Protein 5LHU (pdb70)

Solvent-accessible surface area: 15115 Å² total

GO terms:
  GO:0000287 magnesium ion binding (F, IDA)
  GO:0016208 AMP binding (F, IDA)
  GO:0005524 ATP binding (F, IDA)
  GO:0003879 ATP phosphoribosyltransferase activity (F, IDA)
  GO:0000105 L-histidine biosynthetic process (P, IDA)
  GO:0005886 plasma membrane (C, HDA)
  GO:0005515 protein binding (F, IPI)

Secondary structure (DSSP, 8-state):
-EEEEEE-SSTTHHHHHHHHHHTTPPPPS-SSSSEEEETTTTEEEEEE-GGGHHHHHHHSS-SEEEEEHHHHHHH---EEEEEE-S-S--EEEEEEESSS---GGGGTT-EEEES-HHHHHHHHHHTT---EEEE-SS--GGGTTTTS-SEEEEEESSSHHHHTTTEEEEEEEES---EEEEEE-----THHHHHHHHHHHHHHHHHHHTTEEEEEEEEEGGGHHHHHHH---SS--EEEE-SSTTEEEEEEEEEGGGHHHHHHHHHHTT-EEEEEEE------

Radius of gyration: 24.39 Å; Cα contacts (8 Å, |Δi|>4): 567; chains: 1; bounding box: 55×52×68 Å

B-factor: mean 51.4, std 17.34, range [15.02, 120.34]

Nearest PDB structures (foldseek):
  5lht-assembly1_A  TM=1.003E+00  e=1.824E-63  Mycobacterium tuberculosis H37Rv
  4yb6-assembly1_A  TM=9.019E-01  e=9.497E-31  Campylobacter jejuni RM1221
  4yb6-assembly1_B  TM=8.909E-01  e=1.977E-30  Campylobacter jejuni RM1221
  4yb6-assembly1_E  TM=8.984E-01  e=8.059E-30  Campylobacter jejuni RM1221
  4yb5-assembly1_D  TM=8.794E-01  e=9.282E-29  Campylobacter jejuni RM1221

Structure (mmCIF, N/CA/C/O backbone):
data_5LHU
#
_entry.id   5LHU
#
_cell.length_a   117.012
_cell.length_b   117.012
_cell.length_c   127.332
_cell.angle_alpha   90.00
_cell.angle_beta   90.00
_cell.angle_gamma   120.00
#
_symmetry.space_group_name_H-M   'H 3 2'
#
loop_
_entity.id
_entity.type
_entity.pdbx_description
1 polymer 'ATP phosphoribosyltransferase'
2 non-polymer HISTIDINE
3 non-polymer 'SULFATE ION'
4 non-polymer GLYCEROL
5 water water
#
loop_
_atom_site.group_PDB
_atom_site.id
_atom_site.type_symbol
_atom_site.label_atom_id
_atom_site.label_alt_id
_atom_site.label_comp_id
_atom_site.label_asym_id
_atom_site.label_entity_id
_atom_site.label_seq_id
_atom_site.pdbx_PDB_ins_code
_atom_site.Cartn_x
_atom_site.Cartn_y
_atom_site.Cartn_z
_atom_site.occupancy
_atom_site.B_iso_or_equiv
_atom_site.auth_seq_id
_atom_site.auth_comp_id
_atom_site.auth_asym_id
_atom_site.auth_atom_id
_atom_site.pdbx_PDB_model_num
ATOM 1 N N . MET A 1 11 ? -7.330 29.826 150.882 1.00 59.30 1 MET A N 1
ATOM 2 C CA . MET A 1 11 ? -7.176 28.870 149.792 1.00 61.63 1 MET A CA 1
ATOM 3 C C . MET A 1 11 ? -5.726 28.869 149.280 1.00 66.40 1 MET A C 1
ATOM 4 O O . MET A 1 11 ? -5.221 29.899 148.834 1.00 63.88 1 MET A O 1
ATOM 9 N N . LEU A 1 12 ? -5.060 27.716 149.367 1.00 47.27 2 LEU A N 1
ATOM 10 C CA . LEU A 1 12 ? -3.674 27.559 148.942 1.00 43.02 2 LEU A CA 1
ATOM 11 C C . LEU A 1 12 ? -3.610 26.845 147.598 1.00 47.69 2 LEU A C 1
ATOM 12 O O . LEU A 1 12 ? -4.447 25.992 147.287 1.00 50.70 2 LEU A O 1
ATOM 17 N N . ARG A 1 13 ? -2.589 27.180 146.811 1.00 42.12 3 ARG A N 1
ATOM 18 C CA . ARG A 1 13 ? -2.346 26.537 145.525 1.00 51.67 3 ARG A CA 1
ATOM 19 C C . ARG A 1 13 ? -0.957 25.908 145.536 1.00 39.52 3 ARG A C 1
ATOM 20 O O . ARG A 1 13 ? 0.029 26.577 145.855 1.00 38.16 3 ARG A O 1
ATOM 28 N N . VAL A 1 14 ? -0.884 24.625 145.191 1.00 41.90 4 VAL A N 1
ATOM 29 C CA . VAL A 1 14 ? 0.330 23.834 145.325 1.00 41.85 4 VAL A CA 1
ATOM 30 C C . VAL A 1 14 ? 0.615 23.159 143.992 1.00 45.03 4 VAL A C 1
ATOM 31 O O . VAL A 1 14 ? -0.271 22.511 143.423 1.00 40.47 4 VAL A O 1
ATOM 35 N N . ALA A 1 15 ? 1.856 23.276 143.517 1.00 37.08 5 ALA A N 1
ATOM 36 C CA . ALA A 1 15 ? 2.280 22.703 142.243 1.00 38.65 5 ALA A CA 1
ATOM 37 C C . ALA A 1 15 ? 2.993 21.376 142.465 1.00 46.57 5 ALA A C 1
ATOM 38 O O . ALA A 1 15 ? 3.935 21.300 143.267 1.00 39.74 5 ALA A O 1
ATOM 40 N N . VAL A 1 16 ? 2.569 20.352 141.724 1.00 33.40 6 VAL A N 1
ATOM 41 C CA . VAL A 1 16 ? 3.030 18.969 141.878 1.00 31.23 6 VAL A CA 1
ATOM 42 C C . VAL A 1 16 ? 3.571 18.484 140.539 1.00 34.29 6 VAL A C 1
ATOM 43 O O . VAL A 1 16 ? 2.957 18.758 139.496 1.00 43.89 6 VAL A O 1
ATOM 47 N N . PRO A 1 17 ? 4.684 17.754 140.505 1.00 36.23 7 PRO A N 1
ATOM 48 C CA . PRO A 1 17 ? 5.192 17.250 139.218 1.00 36.15 7 PRO A CA 1
ATOM 49 C C . PRO A 1 17 ? 4.182 16.319 138.557 1.00 52.85 7 PRO A C 1
ATOM 50 O O . PRO A 1 17 ? 3.639 15.413 139.195 1.00 44.78 7 PRO A O 1
ATOM 54 N N . ASN A 1 18 ? 3.933 16.540 137.265 1.00 39.42 8 ASN A N 1
ATOM 55 C CA . ASN A 1 18 ? 2.896 15.758 136.596 1.00 51.28 8 ASN A CA 1
ATOM 56 C C . ASN A 1 18 ? 3.429 14.477 135.958 1.00 48.10 8 ASN A C 1
ATOM 57 O O . ASN A 1 18 ? 2.634 13.598 135.618 1.00 61.64 8 ASN A O 1
ATOM 62 N N . LYS A 1 19 ? 4.745 14.325 135.843 1.00 52.51 9 LYS A N 1
ATOM 63 C CA . LYS A 1 19 ? 5.334 13.108 135.299 1.00 55.94 9 LYS A CA 1
ATOM 64 C C . LYS A 1 19 ? 6.802 13.066 135.711 1.00 55.20 9 LYS A C 1
ATOM 65 O O . LYS A 1 19 ? 7.352 14.048 136.216 1.00 53.40 9 LYS A O 1
ATOM 71 N N . GLY A 1 20 ? 7.428 11.911 135.507 1.00 53.13 10 GLY A N 1
ATOM 72 C CA . GLY A 1 20 ? 8.834 11.721 135.809 1.00 63.91 10 GLY A CA 1
ATOM 73 C C . GLY A 1 20 ? 9.047 11.075 137.167 1.00 49.74 10 GLY A C 1
ATOM 74 O O . GLY A 1 20 ? 8.110 10.768 137.909 1.00 48.31 10 GLY A O 1
ATOM 75 N N . ALA A 1 21 ? 10.329 10.894 137.489 1.00 53.90 11 ALA A N 1
ATOM 76 C CA . ALA A 1 21 ? 10.730 10.155 138.684 1.00 55.74 11 ALA A CA 1
ATOM 77 C C . ALA A 1 21 ? 10.200 10.766 139.977 1.00 49.19 11 ALA A C 1
ATOM 78 O O . ALA A 1 21 ? 10.073 10.047 140.975 1.00 43.17 11 ALA A O 1
ATOM 80 N N . LEU A 1 22 ? 9.870 12.060 139.988 1.00 43.64 12 LEU A N 1
ATOM 81 C CA . LEU A 1 22 ? 9.426 12.722 141.214 1.00 39.39 12 LEU A CA 1
ATOM 82 C C . LEU A 1 22 ? 7.919 12.674 141.425 1.00 44.84 12 LEU A C 1
ATOM 83 O O . LEU A 1 22 ? 7.460 13.038 142.509 1.00 39.99 12 LEU A O 1
ATOM 88 N N . SER A 1 23 ? 7.145 12.219 140.434 1.00 38.01 13 SER A N 1
ATOM 89 C CA . SER A 1 23 ? 5.692 12.397 140.464 1.00 45.51 13 SER A CA 1
ATOM 90 C C . SER A 1 23 ? 5.007 11.490 141.491 1.00 44.98 13 SER A C 1
ATOM 91 O O . SER A 1 23 ? 4.203 11.961 142.303 1.00 42.19 13 SER A O 1
ATOM 94 N N . GLU A 1 24 ? 5.265 10.166 141.439 1.00 47.26 14 GLU A N 1
ATOM 95 C CA . GLU A 1 24 ? 4.602 9.266 142.386 1.00 53.87 14 GLU A CA 1
ATOM 96 C C . GLU A 1 24 ? 5.026 9.526 143.830 1.00 39.72 14 GLU A C 1
ATOM 97 O O . GLU A 1 24 ? 4.142 9.669 144.694 1.00 39.30 14 GLU A O 1
ATOM 103 N N . PRO A 1 25 ? 6.321 9.596 144.167 1.00 32.92 15 PRO A N 1
ATOM 104 C CA . PRO A 1 25 ? 6.673 9.902 145.570 1.00 37.13 15 PRO A CA 1
ATOM 105 C C . PRO A 1 25 ? 6.171 11.263 146.039 1.00 44.22 15 PRO A C 1
ATOM 106 O O . PRO A 1 25 ? 5.873 11.422 147.233 1.00 42.29 15 PRO A O 1
ATOM 110 N N . ALA A 1 26 ? 6.026 12.245 145.137 1.00 43.75 16 ALA A N 1
ATOM 111 C CA . ALA A 1 26 ? 5.419 13.514 145.534 1.00 32.57 16 ALA A CA 1
ATOM 112 C C . ALA A 1 26 ? 3.958 13.323 145.936 1.00 46.66 16 ALA A C 1
ATOM 113 O O . ALA A 1 26 ? 3.521 13.809 146.987 1.00 39.00 16 ALA A O 1
ATOM 115 N N . THR A 1 27 ? 3.174 12.624 145.108 1.00 45.87 17 THR A N 1
ATOM 116 C CA A THR A 1 27 ? 1.793 12.343 145.493 0.39 40.27 17 THR A CA 1
ATOM 117 C CA B THR A 1 27 ? 1.793 12.342 145.496 0.61 40.24 17 THR A CA 1
ATOM 118 C C . THR A 1 27 ? 1.743 11.497 146.763 1.00 34.98 17 THR A C 1
ATOM 119 O O . THR A 1 27 ? 0.867 11.690 147.614 1.00 47.33 17 THR A O 1
ATOM 126 N N . GLU A 1 28 ? 2.671 10.554 146.908 1.00 37.50 18 GLU A N 1
ATOM 127 C CA . GLU A 1 28 ? 2.662 9.712 148.102 1.00 46.00 18 GLU A CA 1
ATOM 128 C C . GLU A 1 28 ? 2.845 10.549 149.365 1.00 57.42 18 GLU A C 1
ATOM 129 O O . GLU A 1 28 ? 2.090 10.403 150.332 1.00 43.66 18 GLU A O 1
ATOM 135 N N . ILE A 1 29 ? 3.838 11.448 149.374 1.00 42.96 19 ILE A N 1
ATOM 136 C CA . ILE A 1 29 ? 4.060 12.233 150.584 1.00 35.94 19 ILE A CA 1
ATOM 137 C C . ILE A 1 29 ? 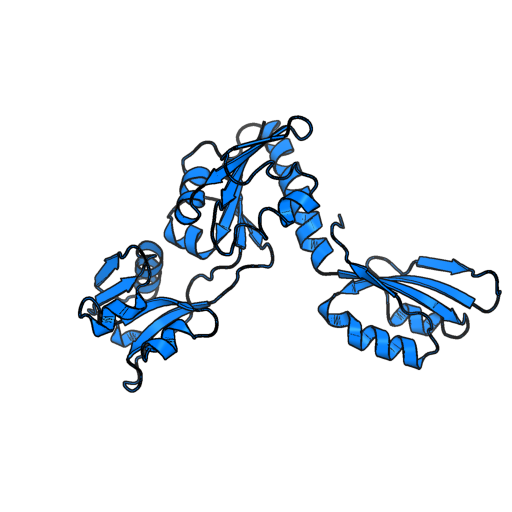2.881 13.153 150.863 1.00 41.92 19 ILE A C 1
ATOM 138 O O . ILE A 1 29 ? 2.522 13.370 152.025 1.00 36.66 19 ILE A O 1
ATOM 143 N N . LEU A 1 30 ? 2.237 13.698 149.823 1.00 35.37 20 LEU A N 1
ATOM 144 C CA . LEU A 1 30 ? 1.094 14.575 150.083 1.00 38.39 20 LEU A CA 1
ATOM 145 C C . LEU A 1 30 ? -0.090 13.788 150.654 1.00 40.67 20 LEU A C 1
ATOM 146 O O . LEU A 1 30 ? -0.802 14.279 151.534 1.00 37.61 20 LEU A O 1
ATOM 151 N N . ALA A 1 31 ? -0.298 12.560 150.179 1.00 41.20 21 ALA A N 1
ATOM 152 C CA . ALA A 1 31 ? -1.345 11.710 150.746 1.00 54.60 21 ALA A CA 1
ATOM 153 C C . ALA A 1 31 ? -1.089 11.401 152.221 1.00 50.30 21 ALA A C 1
ATOM 154 O O . ALA A 1 31 ? -2.012 11.459 153.042 1.00 45.80 21 ALA A O 1
ATOM 156 N N . GLU A 1 32 ? 0.156 11.075 152.586 1.00 49.44 22 GLU A N 1
ATOM 157 C CA . GLU A 1 32 ? 0.428 10.752 153.984 1.00 47.80 22 GLU A CA 1
ATOM 158 C C . GLU A 1 32 ? 0.282 11.960 154.899 1.00 49.53 22 GLU A C 1
ATOM 159 O O . GLU A 1 32 ? 0.046 11.785 156.098 1.00 47.68 22 GLU A O 1
ATOM 165 N N . ALA A 1 33 ? 0.423 13.173 154.374 1.00 35.19 23 ALA A N 1
ATOM 166 C CA . ALA A 1 33 ? 0.094 14.365 155.146 1.00 37.81 23 ALA A CA 1
ATOM 167 C C . ALA A 1 33 ? -1.404 14.634 155.189 1.00 41.21 23 ALA A C 1
ATOM 168 O O . ALA A 1 33 ? -1.821 15.642 155.769 1.00 39.00 23 ALA A O 1
ATOM 170 N N . GLY A 1 34 ? -2.217 13.780 154.568 1.00 49.41 24 GLY A N 1
ATOM 171 C CA . GLY A 1 34 ? -3.658 13.877 154.695 1.00 55.31 24 GLY A CA 1
ATOM 172 C C . GLY A 1 34 ? -4.379 14.683 153.636 1.00 65.04 24 GLY A C 1
ATOM 173 O O . GLY A 1 34 ? -5.517 15.111 153.879 1.00 50.65 24 GLY A O 1
ATOM 174 N N . TYR A 1 35 ? -3.771 14.900 152.469 1.00 52.35 25 TYR A N 1
ATOM 175 C CA . TYR A 1 35 ? -4.412 15.644 151.393 1.00 45.70 25 TYR A CA 1
ATOM 176 C C . TYR A 1 35 ? -5.027 14.699 150.364 1.00 46.39 25 TYR A C 1
ATOM 177 O O . TYR A 1 35 ? -4.534 13.589 150.132 1.00 44.47 25 TYR A O 1
ATOM 186 N N . ARG A 1 36 ? -6.104 15.173 149.730 1.00 51.45 26 ARG A N 1
ATOM 187 C CA . ARG A 1 36 ? -6.830 14.383 148.744 1.00 47.90 26 ARG A CA 1
ATOM 188 C C . ARG A 1 36 ? -5.916 13.968 147.598 1.00 53.58 26 ARG A C 1
ATOM 189 O O . ARG A 1 36 ? -5.206 14.795 147.023 1.00 57.37 26 ARG A O 1
ATOM 197 N N . ARG A 1 37 ? -5.944 12.683 147.266 1.00 57.61 27 ARG A N 1
ATOM 198 C CA . ARG A 1 37 ? -5.095 12.145 146.217 1.00 75.86 27 ARG A CA 1
ATOM 199 C C . ARG A 1 37 ? -5.716 12.407 144.844 1.00 77.64 27 ARG A C 1
ATOM 200 O O . ARG A 1 37 ? -6.926 12.607 144.711 1.00 76.74 27 ARG A O 1
ATOM 208 N N . ARG A 1 38 ? -4.869 12.415 143.814 1.00 83.55 28 ARG A N 1
ATOM 209 C CA . ARG A 1 38 ? -5.351 12.733 142.475 1.00 80.44 28 ARG A CA 1
ATOM 210 C C . ARG A 1 38 ? -6.361 11.691 142.018 1.00 94.32 28 ARG A C 1
ATOM 211 O O . ARG A 1 38 ? -6.038 10.503 141.902 1.00 82.54 28 ARG A O 1
ATOM 219 N N . THR A 1 39 ? -7.587 12.152 141.764 1.00 98.73 29 THR A N 1
ATOM 220 C CA . THR A 1 39 ? -8.684 11.261 141.401 1.00 107.18 29 THR A CA 1
ATOM 221 C C . THR A 1 39 ? -8.317 10.371 140.213 1.00 113.77 29 THR A C 1
ATOM 222 O O . THR A 1 39 ? -8.528 9.152 140.245 1.00 103.74 29 THR A O 1
ATOM 226 N N . ASP A 1 40 ? -7.747 10.963 139.163 1.00 105.99 30 ASP A N 1
ATOM 227 C CA . ASP A 1 40 ? -7.313 10.215 137.991 1.00 100.43 30 ASP A CA 1
ATOM 228 C C . ASP A 1 40 ? -6.181 10.974 137.313 1.00 100.55 30 ASP A C 1
ATOM 229 O O . ASP A 1 40 ? -6.186 12.207 137.271 1.00 86.66 30 ASP A O 1
ATOM 234 N N . SER A 1 41 ? -5.220 10.229 136.768 1.00 99.07 31 SER A N 1
ATOM 235 C CA . SER A 1 41 ? -4.015 10.828 136.205 1.00 83.39 31 SER A CA 1
ATOM 236 C C . SER A 1 41 ? -4.272 11.623 134.932 1.00 94.71 31 SER A C 1
ATOM 237 O O . SER A 1 41 ? -3.321 12.197 134.389 1.00 98.24 31 SER A O 1
ATOM 240 N N . LYS A 1 42 ? -5.511 11.679 134.442 1.00 110.53 32 LYS A N 1
ATOM 241 C CA . LYS A 1 42 ? -5.785 12.403 133.205 1.00 100.85 32 LYS A CA 1
ATOM 242 C C . LYS A 1 42 ? -5.950 13.899 133.453 1.00 87.89 32 LYS A C 1
ATOM 243 O O . LYS A 1 42 ? -5.291 14.713 132.799 1.00 83.75 32 LYS A O 1
ATOM 249 N N . ASP A 1 43 ? -6.818 14.285 134.390 1.00 93.24 33 ASP A N 1
ATOM 250 C CA . ASP A 1 43 ? -7.016 15.704 134.646 1.00 86.20 33 ASP A CA 1
ATOM 251 C C . ASP A 1 43 ? -5.834 16.276 135.428 1.00 85.32 33 ASP A C 1
ATOM 252 O O . ASP A 1 43 ? -5.013 15.554 136.003 1.00 88.17 33 ASP A O 1
ATOM 257 N N . LEU A 1 44 ? -5.753 17.601 135.445 1.00 77.68 34 LEU A N 1
ATOM 258 C CA . LEU A 1 44 ? -4.545 18.273 135.880 1.00 65.36 34 LEU A CA 1
ATOM 259 C C . LEU A 1 44 ? -4.746 19.179 137.084 1.00 73.61 34 LEU A C 1
ATOM 260 O O . LEU A 1 44 ? -3.782 19.819 137.517 1.00 53.39 34 LEU A O 1
ATOM 265 N N . THR A 1 45 ? -5.953 19.253 137.645 1.00 61.79 35 THR A N 1
ATOM 266 C CA . THR A 1 45 ? -6.135 19.862 138.954 1.00 60.44 35 THR A CA 1
ATOM 267 C C . THR A 1 45 ? -6.880 18.893 139.860 1.00 65.18 35 THR A C 1
ATOM 268 O O . THR A 1 45 ? -7.556 17.967 139.401 1.00 61.92 35 THR A O 1
ATOM 272 N N . VAL A 1 46 ? -6.710 19.105 141.163 1.00 70.18 36 VAL A N 1
ATOM 273 C CA . VAL A 1 46 ? -7.438 18.391 142.208 1.00 55.86 36 VAL A CA 1
ATOM 274 C C . VAL A 1 46 ? -7.771 19.408 143.288 1.00 62.02 36 VAL A C 1
ATOM 275 O O . VAL A 1 46 ? -6.868 20.053 143.835 1.00 48.12 36 VAL A O 1
ATOM 279 N N . ILE A 1 47 ? -9.057 19.577 143.580 1.00 52.93 37 ILE A N 1
ATOM 280 C CA . ILE A 1 47 ? -9.503 20.542 144.575 1.00 57.82 37 ILE A CA 1
ATOM 281 C C . ILE A 1 47 ? -9.780 19.799 145.871 1.00 71.63 37 ILE A C 1
ATOM 282 O O . ILE A 1 47 ? -10.477 18.775 145.878 1.00 71.99 37 ILE A O 1
ATOM 287 N N . ASP A 1 48 ? -9.221 20.303 146.969 1.00 57.60 38 ASP A N 1
ATOM 288 C CA . ASP A 1 48 ? -9.395 19.699 148.284 1.00 66.69 38 ASP A CA 1
ATOM 289 C C . ASP A 1 48 ? -10.242 20.647 149.125 1.00 59.45 38 ASP A C 1
ATOM 290 O O . ASP A 1 48 ? -9.708 21.554 149.781 1.00 57.97 38 ASP A O 1
ATOM 295 N N . PRO A 1 49 ? -11.570 20.483 149.140 1.00 76.14 39 PRO A N 1
ATOM 296 C CA . PRO A 1 49 ? -12.417 21.445 149.868 1.00 64.94 39 PRO A CA 1
ATOM 297 C C . PRO A 1 49 ? -12.266 21.389 151.379 1.00 58.52 39 PRO A C 1
ATOM 298 O O . PRO A 1 49 ? -12.414 22.429 152.033 1.00 57.25 39 PRO A O 1
ATOM 302 N N . VAL A 1 50 ? -11.986 20.218 151.959 1.00 64.96 40 VAL A N 1
ATOM 303 C CA . VAL A 1 50 ? -11.906 20.135 153.416 1.00 64.87 40 VAL A CA 1
ATOM 304 C C . VAL A 1 50 ? -10.618 20.776 153.920 1.00 72.00 40 VAL A C 1
ATOM 305 O O . VAL A 1 50 ? -10.609 21.452 154.957 1.00 68.66 40 VAL A O 1
ATOM 309 N N . ASN A 1 51 ? -9.521 20.606 153.185 1.00 69.53 41 ASN A N 1
ATOM 310 C CA . ASN A 1 51 ? -8.244 21.191 153.569 1.00 63.90 41 ASN A CA 1
ATOM 311 C C . ASN A 1 51 ? -8.030 22.588 152.998 1.00 69.72 41 ASN A C 1
ATOM 312 O O . ASN A 1 51 ? -7.106 23.279 153.443 1.00 55.37 41 ASN A O 1
ATOM 317 N N . ASN A 1 52 ? -8.874 23.022 152.052 1.00 54.78 42 ASN A N 1
ATOM 318 C CA . ASN A 1 52 ? -8.806 24.367 151.470 1.00 54.36 42 ASN A CA 1
ATOM 319 C C . ASN A 1 52 ? -7.499 24.557 150.689 1.00 49.65 42 ASN A C 1
ATOM 320 O O . ASN A 1 52 ? -6.780 25.538 150.869 1.00 57.25 42 ASN A O 1
ATOM 325 N N . VAL A 1 53 ? -7.202 23.590 149.820 1.00 49.72 43 VAL A N 1
ATOM 326 C CA . VAL A 1 53 ? -5.996 23.578 148.997 1.00 53.64 43 VAL A CA 1
ATOM 327 C C . VAL A 1 53 ? -6.379 23.067 147.614 1.00 55.53 43 VAL A C 1
ATOM 328 O O . VAL A 1 53 ? -7.241 22.189 147.478 1.00 54.45 43 VAL A O 1
ATOM 332 N N . GLU A 1 54 ? -5.752 23.629 146.584 1.00 51.94 44 GLU A N 1
ATOM 333 C CA . GLU A 1 54 ? -5.902 23.164 145.213 1.00 48.44 44 GLU A CA 1
ATOM 334 C C . GLU A 1 54 ? -4.541 22.753 144.666 1.00 46.78 44 GLU A C 1
ATOM 335 O O . GLU A 1 54 ? -3.580 23.521 144.757 1.00 48.73 44 GLU A O 1
ATOM 341 N N . PHE A 1 55 ? -4.468 21.565 144.073 1.00 43.95 45 PHE A N 1
ATOM 342 C CA . PHE A 1 55 ? -3.225 21.023 143.542 1.00 45.19 45 PHE A CA 1
ATOM 343 C C . PHE A 1 55 ? -3.244 21.081 142.021 1.00 60.55 45 PHE A C 1
ATOM 344 O O . PHE A 1 55 ? -4.227 20.668 141.393 1.00 48.98 45 PHE A O 1
ATOM 352 N N . PHE A 1 56 ? -2.150 21.584 141.440 1.00 44.52 46 PHE A N 1
ATOM 353 C CA . PHE A 1 56 ? -1.956 21.697 139.996 1.00 43.77 46 PHE A CA 1
ATOM 354 C C . PHE A 1 56 ? -0.793 20.815 139.574 1.00 47.27 46 PHE A C 1
ATOM 355 O O . PHE A 1 56 ? 0.304 20.924 140.133 1.00 46.69 46 PHE A O 1
ATOM 363 N N . PHE A 1 57 ? -1.013 19.966 138.578 1.00 37.16 47 PHE A N 1
ATOM 364 C CA . PHE A 1 57 ? 0.009 19.033 138.117 1.00 39.39 47 PHE A CA 1
ATOM 365 C C . PHE A 1 57 ? 0.678 19.617 136.870 1.00 58.61 47 PHE A C 1
ATOM 366 O O . PHE A 1 57 ? 0.042 19.744 135.818 1.00 44.71 47 PHE A O 1
ATOM 374 N N . LEU A 1 58 ? 1.964 19.978 136.992 1.00 40.46 48 LEU A N 1
ATOM 375 C CA . LEU A 1 58 ? 2.663 20.783 135.992 1.00 42.93 48 LEU A CA 1
ATOM 376 C C . LEU A 1 58 ? 3.969 20.114 135.565 1.00 48.00 48 LEU A C 1
ATOM 377 O O . LEU A 1 58 ? 4.429 19.145 136.175 1.00 46.48 48 LEU A O 1
ATOM 382 N N . ARG A 1 59 ? 4.576 20.649 134.503 1.00 47.65 49 ARG A N 1
ATOM 383 C CA . ARG A 1 59 ? 5.880 20.163 134.057 1.00 45.05 49 ARG A CA 1
ATOM 384 C C . ARG A 1 59 ? 6.918 20.391 135.155 1.00 41.43 49 ARG A C 1
ATOM 385 O O . ARG A 1 59 ? 6.997 21.501 135.704 1.00 46.04 49 ARG A O 1
ATOM 393 N N . PRO A 1 60 ? 7.734 19.388 135.496 1.00 46.12 50 PRO A N 1
ATOM 394 C CA . PRO A 1 60 ? 8.701 19.579 136.591 1.00 44.61 50 PRO A CA 1
ATOM 395 C C . PRO A 1 60 ? 9.615 20.774 136.395 1.00 48.91 50 PRO A C 1
ATOM 396 O O . PRO A 1 60 ? 9.845 21.543 137.340 1.00 43.49 50 PRO A O 1
ATOM 400 N N . LYS A 1 61 ? 10.129 20.960 135.177 1.00 46.47 51 LYS A N 1
ATOM 401 C CA . LYS A 1 61 ? 11.091 22.023 134.920 1.00 46.18 51 LYS A CA 1
ATOM 402 C C . LYS A 1 61 ? 10.490 23.406 135.071 1.00 44.63 51 LYS A C 1
ATOM 403 O O . LYS A 1 61 ? 11.243 24.381 135.166 1.00 47.90 51 LYS A O 1
ATOM 409 N N . ASP A 1 62 ? 9.160 23.521 135.082 1.00 39.95 52 ASP A N 1
ATOM 410 C CA . ASP A 1 62 ? 8.502 24.816 135.200 1.00 45.96 52 ASP A CA 1
ATOM 411 C C . ASP A 1 62 ? 8.060 25.150 136.618 1.00 39.01 52 ASP A C 1
ATOM 412 O O . ASP A 1 62 ? 7.684 26.297 136.874 1.00 36.27 52 ASP A O 1
ATOM 417 N N . ILE A 1 63 ? 8.108 24.198 137.553 1.00 40.55 53 ILE A N 1
ATOM 418 C CA . ILE A 1 63 ? 7.427 24.419 138.825 1.00 33.22 53 ILE A CA 1
ATOM 419 C C . ILE A 1 63 ? 8.045 25.590 139.587 1.00 37.76 53 ILE A C 1
ATOM 420 O O . ILE A 1 63 ? 7.326 26.399 140.186 1.00 34.72 53 ILE A O 1
ATOM 425 N N . ALA A 1 64 ? 9.375 25.736 139.538 1.00 34.95 54 ALA A N 1
ATOM 426 C CA . ALA A 1 64 ? 10.011 26.827 140.282 1.00 39.05 54 ALA A CA 1
ATOM 427 C C . ALA A 1 64 ? 9.576 28.201 139.766 1.00 40.57 54 ALA A C 1
ATOM 428 O O . ALA A 1 64 ? 9.424 29.152 140.548 1.00 38.44 54 ALA A O 1
ATOM 430 N N . ILE A 1 65 ? 9.388 28.333 138.453 1.00 41.38 55 ILE A N 1
ATOM 431 C CA . ILE A 1 65 ? 8.922 29.603 137.897 1.00 40.62 55 ILE A CA 1
ATOM 432 C C . ILE A 1 65 ? 7.483 29.890 138.328 1.00 40.89 55 ILE A C 1
ATOM 433 O O . ILE A 1 65 ? 7.130 31.036 138.628 1.00 41.72 55 ILE A O 1
ATOM 438 N N . TYR A 1 66 ? 6.636 28.855 138.392 1.00 43.57 56 TYR A N 1
ATOM 439 C CA . TYR A 1 66 ? 5.251 29.057 138.831 1.00 39.41 56 TYR A CA 1
ATOM 440 C C . TYR A 1 66 ? 5.177 29.539 140.276 1.00 46.62 56 TYR A C 1
ATOM 441 O O . TYR A 1 66 ? 4.332 30.379 140.616 1.00 43.52 56 TYR A O 1
ATOM 450 N N . VAL A 1 67 ? 6.038 29.010 141.149 1.00 41.33 57 VAL A N 1
ATOM 451 C CA . VAL A 1 67 ? 6.047 29.465 142.537 1.00 33.06 57 VAL A CA 1
ATOM 452 C C . VAL A 1 67 ? 6.677 30.850 142.634 1.00 35.51 57 VAL A C 1
ATOM 453 O O . VAL A 1 67 ? 6.183 31.726 143.356 1.00 44.83 57 VAL A O 1
ATOM 457 N N . GLY A 1 68 ? 7.751 31.090 141.879 1.00 38.29 58 GLY A N 1
ATOM 458 C CA . GLY A 1 68 ? 8.520 32.310 142.074 1.00 46.85 58 GLY A CA 1
ATOM 459 C C . GLY A 1 68 ? 7.944 33.542 141.405 1.00 51.90 58 GLY A C 1
ATOM 460 O O . GLY A 1 68 ? 8.130 34.658 141.901 1.00 48.17 58 GLY A O 1
ATOM 461 N N . SER A 1 69 ? 7.246 33.371 140.279 1.00 52.38 59 SER A N 1
ATOM 462 C CA . SER A 1 69 ? 6.653 34.488 139.552 1.00 51.09 59 SER A CA 1
ATOM 463 C C . SER A 1 69 ? 5.136 34.421 139.459 1.00 65.00 59 SER A C 1
ATOM 464 O O . SER A 1 69 ? 4.518 35.404 139.032 1.00 52.49 59 SER A O 1
ATOM 467 N N . GLY A 1 70 ? 4.522 33.302 139.837 1.00 42.17 60 GLY A N 1
ATOM 468 C CA . GLY A 1 70 ? 3.099 33.107 139.709 1.00 43.30 60 GLY A CA 1
ATOM 469 C C . GLY A 1 70 ? 2.376 33.219 141.033 1.00 47.50 60 GLY A C 1
ATOM 470 O O . GLY A 1 70 ? 2.884 33.784 142.007 1.00 51.54 60 GLY A O 1
ATOM 471 N N . GLU A 1 71 ? 1.163 32.666 141.069 1.00 45.63 61 GLU A N 1
ATOM 472 C CA . GLU A 1 71 ? 0.332 32.730 142.263 1.00 60.58 61 GLU A CA 1
ATOM 473 C C . GLU A 1 71 ? 0.449 31.495 143.157 1.00 48.22 61 GLU A C 1
ATOM 474 O O . GLU A 1 71 ? -0.206 31.451 144.205 1.00 52.50 61 GLU A O 1
ATOM 480 N N . LEU A 1 72 ? 1.249 30.496 142.779 1.00 42.52 62 LEU A N 1
ATOM 481 C CA . LEU A 1 72 ? 1.348 29.280 143.587 1.00 37.23 62 LEU A CA 1
ATOM 482 C C . LEU A 1 72 ? 2.030 29.589 144.922 1.00 50.24 62 LEU A C 1
ATOM 483 O O . LEU A 1 72 ? 3.009 30.342 144.977 1.00 47.10 62 LEU A O 1
ATOM 488 N N . ASP A 1 73 ? 1.496 29.016 146.011 1.00 44.49 63 ASP A N 1
ATOM 489 C CA . ASP A 1 73 ? 2.131 29.177 147.319 1.00 40.06 63 ASP A CA 1
ATOM 490 C C . ASP A 1 73 ? 3.293 28.207 147.516 1.00 37.42 63 ASP A C 1
ATOM 491 O O . ASP A 1 73 ? 4.289 28.565 148.145 1.00 39.21 63 ASP A O 1
ATOM 496 N N . PHE A 1 74 ? 3.175 26.979 147.013 1.00 36.75 64 PHE A N 1
ATOM 497 C CA . PHE A 1 74 ? 4.178 25.945 147.217 1.00 38.81 64 PHE A CA 1
ATOM 498 C C . PHE A 1 74 ? 4.381 25.146 145.941 1.00 35.00 64 PHE A C 1
ATOM 499 O O . PHE A 1 74 ? 3.504 25.088 145.075 1.00 36.19 64 PHE A O 1
ATOM 507 N N . GLY A 1 75 ? 5.530 24.468 145.868 1.00 31.55 65 GLY A N 1
ATOM 508 C CA . GLY A 1 75 ? 5.748 23.455 144.853 1.00 36.09 65 GLY A CA 1
ATOM 509 C C . GLY A 1 75 ? 6.672 22.369 145.367 1.00 36.86 65 GLY A C 1
ATOM 510 O O . GLY A 1 75 ? 7.374 22.547 146.363 1.00 31.94 65 GLY A O 1
ATOM 511 N N . ILE A 1 76 ? 6.667 21.234 144.672 1.00 33.41 66 ILE A N 1
ATOM 512 C CA . ILE A 1 76 ? 7.622 20.160 144.918 1.00 34.08 66 ILE A CA 1
ATOM 513 C C . ILE A 1 76 ? 8.434 19.970 143.653 1.00 35.50 66 ILE A C 1
ATOM 514 O O . ILE A 1 76 ? 7.870 19.643 142.600 1.00 36.07 66 ILE A O 1
ATOM 519 N N . THR A 1 77 ? 9.753 20.125 143.750 1.00 31.05 67 THR A N 1
ATOM 520 C CA . THR A 1 77 ? 10.587 19.941 142.565 1.00 34.36 67 THR A CA 1
ATOM 521 C C . THR A 1 77 ? 12.002 19.551 142.996 1.00 36.92 67 THR A C 1
ATOM 522 O O . THR A 1 77 ? 12.300 19.413 144.185 1.00 39.67 67 THR A O 1
ATOM 526 N N . GLY A 1 78 ? 12.868 19.337 142.009 1.00 38.24 68 GLY A N 1
ATOM 527 C CA . GLY A 1 78 ? 14.248 19.001 142.299 1.00 32.75 68 GLY A CA 1
ATOM 528 C C . GLY A 1 78 ? 15.063 20.228 142.671 1.00 49.69 68 GLY A C 1
ATOM 529 O O . GLY A 1 78 ? 14.812 21.342 142.213 1.00 38.70 68 GLY A O 1
ATOM 530 N N . ARG A 1 79 ? 16.058 20.017 143.531 1.00 39.17 69 ARG A N 1
ATOM 531 C CA . ARG A 1 79 ? 16.895 21.138 143.942 1.00 42.06 69 ARG A CA 1
ATOM 532 C C . ARG A 1 79 ? 17.676 21.711 142.764 1.00 36.76 69 ARG A C 1
ATOM 533 O O . ARG A 1 79 ? 17.901 22.929 142.701 1.00 40.11 69 ARG A O 1
ATOM 541 N N . ASP A 1 80 ? 18.071 20.868 141.804 1.00 33.75 70 ASP A N 1
ATOM 542 C CA . ASP A 1 80 ? 18.781 21.393 140.644 1.00 39.15 70 ASP A CA 1
ATOM 543 C C . ASP A 1 80 ? 17.874 22.262 139.786 1.00 50.32 70 ASP A C 1
ATOM 544 O O . ASP A 1 80 ? 18.344 23.248 139.194 1.00 40.59 70 ASP A O 1
ATOM 549 N N . LEU A 1 81 ? 16.582 21.920 139.710 1.00 44.02 71 LEU A N 1
ATOM 550 C CA . LEU A 1 81 ? 15.643 22.716 138.919 1.00 50.65 71 LEU A CA 1
ATOM 551 C C . LEU A 1 81 ? 15.390 24.081 139.543 1.00 48.24 71 LEU A C 1
ATOM 552 O O . LEU A 1 81 ? 15.023 25.027 138.835 1.00 49.18 71 LEU A O 1
ATOM 557 N N . VAL A 1 82 ? 15.557 24.201 140.858 1.00 43.99 72 VAL A N 1
ATOM 558 C CA . VAL A 1 82 ? 15.503 25.516 141.483 1.00 42.94 72 VAL A CA 1
ATOM 559 C C . VAL A 1 82 ? 16.781 26.290 141.193 1.00 51.79 72 VAL A C 1
ATOM 560 O O . VAL A 1 82 ? 16.735 27.490 140.895 1.00 54.30 72 VAL A O 1
ATOM 564 N N . CYS A 1 83 ? 17.942 25.621 141.275 1.00 50.28 73 CYS A N 1
ATOM 565 C CA . CYS A 1 83 ? 19.198 26.270 140.894 1.00 52.01 73 CYS A CA 1
ATOM 566 C C . CYS A 1 83 ? 19.159 26.746 139.438 1.00 55.50 73 CYS A C 1
ATOM 567 O O . CYS A 1 83 ? 19.672 27.824 139.114 1.00 52.65 73 CYS A O 1
ATOM 570 N N . ASP A 1 84 ? 18.542 25.973 138.542 1.00 39.44 74 ASP A N 1
ATOM 571 C CA . ASP A 1 84 ? 18.528 26.391 137.143 1.00 40.90 74 ASP A CA 1
ATOM 572 C C . ASP A 1 84 ? 17.511 27.490 136.834 1.00 52.21 74 ASP A C 1
ATOM 573 O O . ASP A 1 84 ? 17.668 28.203 135.832 1.00 48.39 74 ASP A O 1
ATOM 578 N N . SER A 1 85 ? 16.472 27.645 137.653 1.00 55.11 75 SER A N 1
ATOM 579 C CA . SER A 1 85 ? 15.350 28.497 137.268 1.00 57.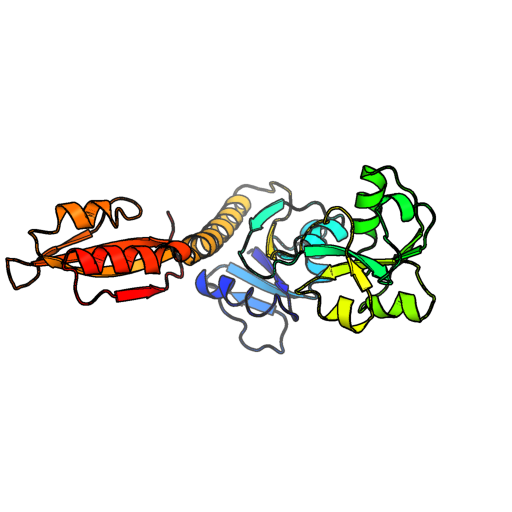98 75 SER A CA 1
ATOM 580 C C . SER A 1 85 ? 15.642 29.981 137.461 1.00 52.81 75 SER A C 1
ATOM 581 O O . SER A 1 85 ? 15.036 30.818 136.782 1.00 55.03 75 SER A O 1
ATOM 584 N N . GLY A 1 86 ? 16.532 30.332 138.385 1.00 48.92 76 GLY A N 1
ATOM 585 C CA . GLY A 1 86 ? 16.723 31.724 138.733 1.00 54.23 76 GLY A CA 1
ATOM 586 C C . GLY A 1 86 ? 15.613 32.326 139.569 1.00 54.53 76 GLY A C 1
ATOM 587 O O . GLY A 1 86 ? 15.666 33.524 139.867 1.00 63.09 76 GLY A O 1
ATOM 588 N N . ALA A 1 87 ? 14.614 31.536 139.956 1.00 55.59 77 ALA A N 1
ATOM 589 C CA . ALA A 1 87 ? 13.511 32.020 140.776 1.00 61.14 77 ALA A CA 1
ATOM 590 C C . ALA A 1 87 ? 13.973 32.345 142.198 1.00 55.50 77 ALA A C 1
ATOM 591 O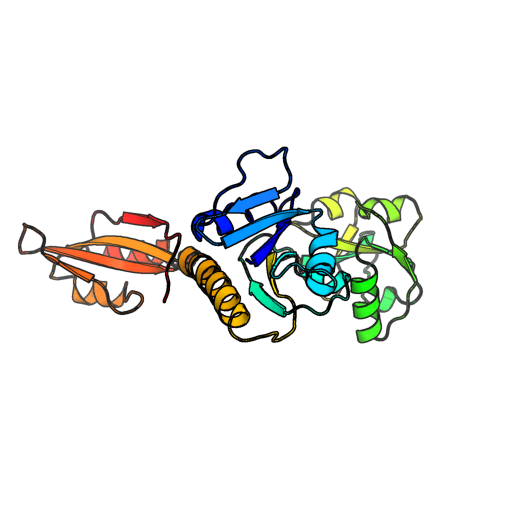 O . ALA A 1 87 ? 14.948 31.782 142.707 1.00 63.69 77 ALA A O 1
ATOM 593 N N . GLN A 1 88 ? 13.254 33.264 142.843 1.00 57.28 78 GLN A N 1
ATOM 594 C CA . GLN A 1 88 ? 13.513 33.643 144.235 1.00 56.82 78 GLN A CA 1
ATOM 595 C C . GLN A 1 88 ? 12.449 32.972 145.111 1.00 59.44 78 GLN A C 1
ATOM 596 O O . GLN A 1 88 ? 11.374 33.518 145.363 1.00 62.39 78 GLN A O 1
ATOM 602 N N . VAL A 1 89 ? 12.760 31.761 145.576 1.00 51.77 79 VAL A N 1
ATOM 603 C CA . VAL A 1 89 ? 11.854 30.952 146.381 1.00 48.11 79 VAL A CA 1
ATOM 604 C C . VAL A 1 89 ? 12.603 30.478 147.622 1.00 47.91 79 VAL A C 1
ATOM 605 O O . VAL A 1 89 ? 13.832 30.497 147.675 1.00 51.06 79 VAL A O 1
ATOM 609 N N . ARG A 1 90 ? 11.841 30.065 148.636 1.00 47.07 80 ARG A N 1
ATOM 610 C CA . ARG A 1 90 ? 12.397 29.519 149.871 1.00 50.17 80 ARG A CA 1
ATOM 611 C C . ARG A 1 90 ? 12.329 27.994 149.835 1.00 47.22 80 ARG A C 1
ATOM 612 O O . ARG A 1 90 ? 11.268 27.425 149.567 1.00 44.34 80 ARG A O 1
ATOM 620 N N . GLU A 1 91 ? 13.448 27.334 150.124 1.00 40.97 81 GLU A N 1
ATOM 621 C CA . GLU A 1 91 ? 13.470 25.883 150.294 1.00 35.21 81 GLU A CA 1
ATOM 622 C C . GLU A 1 91 ? 13.118 25.552 151.741 1.00 40.86 81 GLU A C 1
ATOM 623 O O . GLU A 1 91 ? 13.921 25.793 152.648 1.00 42.47 81 GLU A O 1
ATOM 629 N N . ARG A 1 92 ? 11.931 24.991 151.970 1.00 32.37 82 ARG A N 1
ATOM 630 C CA . ARG A 1 92 ? 11.516 24.752 153.355 1.00 33.17 82 ARG A CA 1
ATOM 631 C C . ARG A 1 92 ? 11.927 23.378 153.884 1.00 40.90 82 ARG A C 1
ATOM 632 O O . ARG A 1 92 ? 12.264 23.257 155.071 1.00 40.54 82 ARG A O 1
ATOM 640 N N . LEU A 1 93 ? 11.902 22.335 153.048 1.00 31.62 83 LEU A N 1
ATOM 641 C CA . LEU A 1 93 ? 12.205 20.983 153.513 1.00 39.31 83 LEU A CA 1
ATOM 642 C C . LEU A 1 93 ? 12.864 20.171 152.408 1.00 37.44 83 LEU A C 1
ATOM 643 O O . LEU A 1 93 ? 12.486 20.284 151.238 1.00 39.46 83 LEU A O 1
ATOM 648 N N . ALA A 1 94 ? 13.835 19.334 152.788 1.00 35.63 84 ALA A N 1
ATOM 649 C CA . ALA A 1 94 ? 14.318 18.275 151.914 1.00 31.40 84 ALA A CA 1
ATOM 650 C C . ALA A 1 94 ? 13.440 17.044 152.142 1.00 44.92 84 ALA A C 1
ATOM 651 O O . ALA A 1 94 ? 13.215 16.640 153.289 1.00 39.76 84 ALA A O 1
ATOM 653 N N . LEU A 1 95 ? 12.925 16.458 151.058 1.00 35.62 85 LEU A N 1
ATOM 654 C CA . LEU A 1 95 ? 11.860 15.466 151.209 1.00 36.58 85 LEU A CA 1
ATOM 655 C C . LEU A 1 95 ? 12.361 14.024 151.308 1.00 41.49 85 LEU A C 1
ATOM 656 O O . LEU A 1 95 ? 11.567 13.129 151.623 1.00 44.47 85 LEU A O 1
ATOM 661 N N . GLY A 1 96 ? 13.631 13.765 151.028 1.00 33.54 86 GLY A N 1
ATOM 662 C CA . GLY A 1 96 ? 14.186 12.441 151.236 1.00 40.25 86 GLY A CA 1
ATOM 663 C C . GLY A 1 96 ? 14.042 11.481 150.079 1.00 58.41 86 GLY A C 1
ATOM 664 O O . GLY A 1 96 ? 14.145 10.264 150.290 1.00 47.80 86 GLY A O 1
ATOM 665 N N . PHE A 1 97 ? 13.805 11.974 148.863 1.00 38.89 87 PHE A N 1
ATOM 666 C CA . PHE A 1 97 ? 13.805 11.108 147.693 1.00 46.49 87 PHE A CA 1
ATOM 667 C C . PHE A 1 97 ? 14.364 11.868 146.498 1.00 48.69 87 PHE A C 1
ATOM 668 O O . PHE A 1 97 ? 14.575 13.083 146.546 1.00 49.10 87 PHE A O 1
ATOM 676 N N . GLY A 1 98 ? 14.638 11.122 145.430 1.00 47.14 88 GLY A N 1
ATOM 677 C CA . GLY A 1 98 ? 14.971 11.701 144.150 1.00 50.64 88 GLY A CA 1
ATOM 678 C C . GLY A 1 98 ? 16.377 12.229 144.036 1.00 61.80 88 GLY A C 1
ATOM 679 O O . GLY A 1 98 ? 16.714 12.839 143.012 1.00 53.29 88 GLY A O 1
ATOM 680 N N . SER A 1 99 ? 17.215 12.002 145.038 1.00 50.98 89 SER A N 1
ATOM 681 C CA . SER A 1 99 ? 18.507 12.659 145.057 1.00 51.69 89 SER A CA 1
ATOM 682 C C . SER A 1 99 ? 19.501 11.911 144.183 1.00 65.79 89 SER A C 1
ATOM 683 O O . SER A 1 99 ? 19.422 10.694 144.000 1.00 65.89 89 SER A O 1
ATOM 686 N N . SER A 1 100 ? 20.439 12.667 143.634 1.00 65.13 90 SER A N 1
ATOM 687 C CA . SER A 1 100 ? 21.374 12.167 142.647 1.00 52.77 90 SER A CA 1
ATOM 688 C C . SER A 1 100 ? 22.386 13.270 142.409 1.00 56.64 90 SER A C 1
ATOM 689 O O . SER A 1 100 ? 22.058 14.448 142.541 1.00 56.04 90 SER A O 1
ATOM 692 N N . SER A 1 101 ? 23.611 12.886 142.064 1.00 50.97 91 SER A N 1
ATOM 693 C CA . SER A 1 101 ? 24.645 13.885 141.861 1.00 47.79 91 SER A CA 1
ATOM 694 C C . SER A 1 101 ? 24.522 14.530 140.478 1.00 41.43 91 SER A C 1
ATOM 695 O O . SER A 1 101 ? 23.921 13.982 139.551 1.00 47.22 91 SER A O 1
ATOM 698 N N . PHE A 1 102 ? 25.114 15.713 140.351 1.00 37.10 92 PHE A N 1
ATOM 699 C CA . PHE A 1 102 ? 25.128 16.479 139.108 1.00 38.19 92 PHE A CA 1
ATOM 700 C C . PHE A 1 102 ? 26.591 16.750 138.772 1.00 37.22 92 PHE A C 1
ATOM 701 O O . PHE A 1 102 ? 27.292 17.384 139.567 1.00 47.78 92 PHE A O 1
ATOM 709 N N . ARG A 1 103 ? 27.066 16.248 137.627 1.00 35.78 93 ARG A N 1
ATOM 710 C CA . ARG A 1 103 ? 28.499 16.244 137.338 1.00 47.30 93 ARG A CA 1
ATOM 711 C C . ARG A 1 103 ? 28.792 16.740 135.925 1.00 40.58 93 ARG A C 1
ATOM 712 O O . ARG A 1 103 ? 27.981 16.560 135.020 1.00 34.72 93 ARG A O 1
ATOM 720 N N . TYR A 1 104 ? 29.972 17.353 135.748 1.00 33.54 94 TYR A N 1
ATOM 721 C CA . TYR A 1 104 ? 30.595 17.463 134.432 1.00 30.89 94 TYR A CA 1
ATOM 722 C C . TYR A 1 104 ? 31.079 16.081 133.990 1.00 39.81 94 TYR A C 1
ATOM 723 O O . TYR A 1 104 ? 31.439 15.237 134.817 1.00 42.02 94 TYR A O 1
ATOM 732 N N . ALA A 1 105 ? 31.096 15.846 132.678 1.00 35.60 95 ALA A N 1
ATOM 733 C CA . ALA A 1 105 ? 31.574 14.568 132.148 1.00 38.05 95 ALA A CA 1
ATOM 734 C C . ALA A 1 105 ? 32.135 14.761 130.748 1.00 40.53 95 ALA A C 1
ATOM 735 O O . ALA A 1 105 ? 31.686 15.638 129.999 1.00 38.51 95 ALA A O 1
ATOM 737 N N . ALA A 1 106 ? 33.106 13.917 130.397 1.00 36.30 96 ALA A N 1
ATOM 738 C CA . ALA A 1 106 ? 33.827 14.051 129.139 1.00 35.95 96 ALA A CA 1
ATOM 739 C C . ALA A 1 106 ? 34.315 12.668 128.707 1.00 41.57 96 ALA A C 1
ATOM 740 O O . ALA A 1 106 ? 34.220 11.700 129.464 1.00 43.55 96 ALA A O 1
ATOM 742 N N . PRO A 1 107 ? 34.790 12.543 127.465 1.00 42.62 97 PRO A N 1
ATOM 743 C CA . PRO A 1 107 ? 35.151 11.207 126.959 1.00 51.67 97 PRO A CA 1
ATOM 744 C C . PRO A 1 107 ? 36.224 10.533 127.800 1.00 50.55 97 PRO A C 1
ATOM 745 O O . PRO A 1 107 ? 37.254 11.129 128.118 1.00 49.77 97 PRO A O 1
ATOM 749 N N . ALA A 1 108 ? 35.973 9.266 128.137 1.00 53.21 98 ALA A N 1
ATOM 750 C CA . ALA A 1 108 ? 36.923 8.446 128.882 1.00 69.42 98 ALA A CA 1
ATOM 751 C C . ALA A 1 108 ? 38.305 8.458 128.237 1.00 59.71 98 ALA A C 1
ATOM 752 O O . ALA A 1 108 ? 38.452 8.642 127.025 1.00 61.43 98 ALA A O 1
ATOM 754 N N . GLY A 1 109 ? 39.328 8.283 129.073 1.00 78.54 99 GLY A N 1
ATOM 755 C CA . GLY A 1 109 ? 40.684 8.114 128.589 1.00 73.21 99 GLY A CA 1
ATOM 756 C C . GLY A 1 109 ? 41.435 9.371 128.206 1.00 83.75 99 GLY A C 1
ATOM 757 O O . GLY A 1 109 ? 42.354 9.300 127.382 1.00 83.70 99 GLY A O 1
ATOM 758 N N . ARG A 1 110 ? 41.083 10.526 128.777 1.00 82.70 100 ARG A N 1
ATOM 759 C CA . ARG A 1 110 ? 41.789 11.768 128.481 1.00 84.77 100 ARG A CA 1
ATOM 760 C C . ARG A 1 110 ? 42.192 12.562 129.717 1.00 80.89 100 ARG A C 1
ATOM 761 O O . ARG A 1 110 ? 42.794 13.632 129.568 1.00 85.16 100 ARG A O 1
ATOM 769 N N . ASN A 1 111 ? 41.883 12.074 130.918 1.00 78.00 101 ASN A N 1
ATOM 770 C CA . ASN A 1 111 ? 42.214 12.744 132.177 1.00 76.14 101 ASN A CA 1
ATOM 771 C C . ASN A 1 111 ? 41.759 14.207 132.154 1.00 72.32 101 ASN A C 1
ATOM 772 O O . ASN A 1 111 ? 42.559 15.142 132.154 1.00 65.27 101 ASN A O 1
ATOM 777 N N . TRP A 1 112 ? 40.438 14.375 132.104 1.00 68.89 102 TRP A N 1
ATOM 778 C CA . TRP A 1 112 ? 39.841 15.706 132.138 1.00 58.56 102 TRP A CA 1
ATOM 779 C C . TRP A 1 112 ? 39.856 16.244 133.559 1.00 37.96 102 TRP A C 1
ATOM 780 O O . TRP A 1 112 ? 39.611 15.506 134.515 1.00 49.35 102 TRP A O 1
ATOM 791 N N . THR A 1 113 ? 40.137 17.538 133.695 1.00 50.21 103 THR A N 1
ATOM 792 C CA . THR A 1 113 ? 40.014 18.232 134.970 1.00 44.52 103 THR A CA 1
ATOM 793 C C . THR A 1 113 ? 39.219 19.511 134.736 1.00 42.41 103 THR A C 1
ATOM 794 O O . THR A 1 113 ? 39.022 19.933 133.594 1.00 36.79 103 THR A O 1
ATOM 798 N N . THR A 1 114 ? 38.767 20.132 135.833 1.00 46.18 104 THR A N 1
ATOM 799 C CA . THR A 1 114 ? 37.848 21.266 135.731 1.00 36.88 104 THR A CA 1
ATOM 800 C C . THR A 1 114 ? 38.438 22.392 134.893 1.00 47.27 104 THR A C 1
ATOM 801 O O . THR A 1 114 ? 37.724 23.037 134.114 1.00 42.30 104 THR A O 1
ATOM 805 N N . ALA A 1 115 ? 39.745 22.632 135.019 1.00 43.60 105 ALA A N 1
ATOM 806 C CA . ALA A 1 115 ? 40.386 23.711 134.271 1.00 40.86 105 ALA A CA 1
ATOM 807 C C . ALA A 1 115 ? 40.391 23.475 132.766 1.00 34.58 105 ALA A C 1
ATOM 808 O O . ALA A 1 115 ? 40.561 24.436 132.004 1.00 42.89 105 ALA A O 1
ATOM 810 N N . ASP A 1 116 ? 40.236 22.228 132.310 1.00 37.74 106 ASP A N 1
ATOM 811 C CA . ASP A 1 116 ? 40.191 21.979 130.870 1.00 36.22 106 ASP A CA 1
ATOM 812 C C . ASP A 1 116 ? 38.936 22.539 130.207 1.00 48.56 106 ASP A C 1
ATOM 813 O O . ASP A 1 116 ? 38.868 22.581 128.974 1.00 38.37 106 ASP A O 1
ATOM 818 N N . LEU A 1 117 ? 37.954 22.967 130.986 1.00 34.58 107 LEU A N 1
ATOM 819 C CA . LEU A 1 117 ? 36.701 23.465 130.423 1.00 38.35 107 LEU A CA 1
ATOM 820 C C . LEU A 1 117 ? 36.823 24.867 129.834 1.00 38.33 107 LEU A C 1
ATOM 821 O O . LEU A 1 117 ? 35.978 25.254 129.020 1.00 36.67 107 LEU A O 1
ATOM 826 N N . ALA A 1 118 ? 37.845 25.638 130.226 1.00 33.32 108 ALA A N 1
ATOM 827 C CA . ALA A 1 118 ? 37.992 27.015 129.765 1.00 28.45 108 ALA A CA 1
ATOM 828 C C . ALA A 1 118 ? 37.937 27.090 128.242 1.00 35.39 108 ALA A C 1
ATOM 829 O O . ALA A 1 118 ? 38.703 26.417 127.552 1.00 40.42 108 ALA A O 1
ATOM 831 N N . GLY A 1 119 ? 37.010 27.892 127.720 1.00 36.15 109 GLY A N 1
ATOM 832 C CA . GLY A 1 119 ? 36.861 28.071 126.285 1.00 35.21 109 GLY A CA 1
ATOM 833 C C . GLY A 1 119 ? 36.251 26.907 125.525 1.00 41.45 109 GLY A C 1
ATOM 834 O O . GLY A 1 119 ? 36.209 26.951 124.289 1.00 44.82 109 GLY A O 1
ATOM 835 N N . MET A 1 120 ? 35.793 25.862 126.211 1.00 33.37 110 MET A N 1
ATOM 836 C CA . MET A 1 120 ? 35.219 24.698 125.554 1.00 36.83 110 MET A CA 1
ATOM 837 C C . MET A 1 120 ? 33.712 24.879 125.384 1.00 37.68 110 MET A C 1
ATOM 838 O O . MET A 1 120 ? 33.120 25.841 125.872 1.00 36.73 110 MET A O 1
ATOM 843 N N . ARG A 1 121 ? 33.083 23.914 124.720 1.00 35.99 111 ARG A N 1
ATOM 844 C CA . ARG A 1 121 ? 31.640 23.887 124.489 1.00 42.89 111 ARG A CA 1
ATOM 845 C C . ARG A 1 121 ? 31.036 22.827 125.400 1.00 34.48 111 ARG A C 1
ATOM 846 O O . ARG A 1 121 ? 31.440 21.662 125.340 1.00 37.23 111 ARG A O 1
ATOM 854 N N . ILE A 1 122 ? 30.092 23.234 126.254 1.00 29.18 112 ILE A N 1
ATOM 855 C CA . ILE A 1 122 ? 29.513 22.370 127.286 1.00 24.72 112 ILE A CA 1
ATOM 856 C C . ILE A 1 122 ? 28.002 22.315 127.064 1.00 38.65 112 ILE A C 1
ATOM 857 O O . ILE A 1 122 ? 27.320 23.348 127.149 1.00 34.60 112 ILE A O 1
ATOM 862 N N . ALA A 1 123 ? 27.475 21.124 126.806 1.00 32.09 113 ALA A N 1
ATOM 863 C CA . ALA A 1 123 ? 26.046 20.956 126.555 1.00 30.56 113 ALA A CA 1
ATOM 864 C C . ALA A 1 123 ? 25.345 20.505 127.824 1.00 29.84 113 ALA A C 1
ATOM 865 O O . ALA A 1 123 ? 25.869 19.671 128.571 1.00 31.92 113 ALA A O 1
ATOM 867 N N . THR A 1 124 ? 24.144 21.038 128.049 1.00 30.18 114 THR A N 1
ATOM 868 C CA . THR A 1 124 ? 23.408 20.740 129.266 1.00 31.61 114 THR A CA 1
ATOM 869 C C . THR A 1 124 ? 21.954 21.157 129.100 1.00 34.13 114 THR A C 1
ATOM 870 O O . THR A 1 124 ? 21.644 22.076 128.337 1.00 34.36 114 THR A O 1
ATOM 874 N N . ALA A 1 125 ? 21.073 20.474 129.830 1.00 30.12 115 ALA A N 1
ATOM 875 C CA . ALA A 1 125 ? 19.687 20.914 129.941 1.00 37.40 115 ALA A CA 1
ATOM 876 C C . ALA A 1 125 ? 19.495 21.961 131.030 1.00 41.58 115 ALA A C 1
ATOM 877 O O . ALA A 1 125 ? 18.372 22.445 131.211 1.00 29.81 115 ALA A O 1
ATOM 879 N N . TYR A 1 126 ? 20.557 22.324 131.754 1.00 33.87 116 TYR A N 1
ATOM 880 C CA . TYR A 1 126 ? 20.464 23.274 132.866 1.00 28.63 116 TYR A CA 1
ATOM 881 C C . TYR A 1 126 ? 21.493 24.389 132.679 1.00 31.52 116 TYR A C 1
ATOM 882 O O . TYR A 1 126 ? 22.412 24.547 133.491 1.00 34.04 116 TYR A O 1
ATOM 891 N N . PRO A 1 127 ? 21.357 25.196 131.619 1.00 32.00 117 PRO A N 1
ATOM 892 C CA . PRO A 1 127 ? 22.434 26.152 131.290 1.00 29.83 117 PRO A CA 1
ATOM 893 C C . PRO A 1 127 ? 22.655 27.236 132.329 1.00 37.45 117 PRO A C 1
ATOM 894 O O . PRO A 1 127 ? 23.802 27.676 132.494 1.00 34.16 117 PRO A O 1
ATOM 898 N N . ASN A 1 128 ? 21.609 27.718 133.008 1.00 33.88 118 ASN A N 1
ATOM 899 C CA . ASN A 1 128 ? 21.818 28.763 134.011 1.00 37.94 118 ASN A CA 1
ATOM 900 C C . ASN A 1 128 ? 22.565 28.216 135.225 1.00 37.57 118 ASN A C 1
ATOM 901 O O . ASN A 1 128 ? 23.423 28.903 135.806 1.00 31.55 118 ASN A O 1
ATOM 906 N N . LEU A 1 129 ? 22.243 26.984 135.631 1.00 32.70 119 LEU A N 1
ATOM 907 C CA . LEU A 1 129 ? 22.972 26.335 136.716 1.00 30.95 119 LEU A CA 1
ATOM 908 C C . LEU A 1 129 ? 24.461 26.257 136.392 1.00 38.13 119 LEU A C 1
ATOM 909 O O . LEU A 1 129 ? 25.319 26.597 137.221 1.00 35.32 119 LEU A O 1
ATOM 914 N N . VAL A 1 130 ? 24.781 25.797 135.183 1.00 33.12 120 VAL A N 1
ATOM 915 C CA . VAL A 1 130 ? 26.171 25.583 134.797 1.00 32.79 120 VAL A CA 1
ATOM 916 C C . VAL A 1 130 ? 26.911 26.907 134.673 1.00 30.24 120 VAL A C 1
ATOM 917 O O . VAL A 1 130 ? 28.026 27.048 135.180 1.00 32.57 120 VAL A O 1
ATOM 921 N N . ARG A 1 131 ? 26.299 27.902 134.014 1.00 30.38 121 ARG A N 1
ATOM 922 C CA . ARG A 1 131 ? 26.956 29.205 133.878 1.00 32.28 121 ARG A CA 1
ATOM 923 C C . ARG A 1 131 ? 27.287 29.831 135.237 1.00 41.34 121 ARG A C 1
ATOM 924 O O . ARG A 1 131 ? 28.362 30.426 135.406 1.00 33.75 121 ARG A O 1
ATOM 932 N N . LYS A 1 132 ? 26.391 29.709 136.226 1.00 33.80 122 LYS A N 1
ATOM 933 C CA . LYS A 1 132 ? 26.712 30.261 137.548 1.00 35.66 122 LYS A CA 1
ATOM 934 C C . LYS A 1 132 ? 27.825 29.459 138.233 1.00 43.25 122 LYS A C 1
ATOM 935 O O . LYS A 1 132 ? 28.672 30.034 138.929 1.00 35.59 122 LYS A O 1
ATOM 941 N N . ASP A 1 133 ? 27.835 28.131 138.061 1.00 33.51 123 ASP A N 1
ATOM 942 C CA . ASP A 1 133 ? 28.889 27.318 138.664 1.00 37.28 123 ASP A CA 1
ATOM 943 C C . ASP A 1 133 ? 30.260 27.690 138.102 1.00 41.47 123 ASP A C 1
ATOM 944 O O . ASP A 1 133 ? 31.232 27.848 138.852 1.00 32.48 123 ASP A O 1
ATOM 949 N N . LEU A 1 134 ? 30.358 27.835 136.776 1.00 30.42 124 LEU A N 1
ATOM 950 C CA . LEU A 1 134 ? 31.640 28.191 136.160 1.00 34.27 124 LEU A CA 1
ATOM 951 C C . LEU A 1 134 ? 32.100 29.584 136.579 1.00 37.72 124 LEU A C 1
ATOM 952 O O . LEU A 1 134 ? 33.293 29.800 136.831 1.00 38.84 124 LEU A O 1
ATOM 957 N N . ALA A 1 135 ? 31.175 30.546 136.624 1.00 34.95 125 ALA A N 1
ATOM 958 C CA . ALA A 1 135 ? 31.516 31.912 137.009 1.00 40.09 125 ALA A CA 1
ATOM 959 C C . ALA A 1 135 ? 32.138 31.956 138.403 1.00 43.11 125 ALA A C 1
ATOM 960 O O . ALA A 1 135 ? 33.159 32.620 138.618 1.00 38.29 125 ALA A O 1
ATOM 962 N N . THR A 1 136 ? 31.531 31.250 139.363 1.00 36.75 126 THR A N 1
ATOM 963 C CA . THR A 1 136 ? 32.063 31.190 140.723 1.00 38.02 126 THR A CA 1
ATOM 964 C C . THR A 1 136 ? 33.490 30.666 140.735 1.00 49.69 126 THR A C 1
ATOM 965 O O . THR A 1 136 ? 34.316 31.103 141.544 1.00 43.69 126 THR A O 1
ATOM 969 N N . LYS A 1 137 ? 33.801 29.727 139.850 1.00 45.81 127 LYS A N 1
ATOM 970 C CA . LYS A 1 137 ? 35.142 29.169 139.774 1.00 44.41 127 LYS A CA 1
ATOM 971 C C . LYS A 1 137 ? 36.071 30.002 138.906 1.00 44.08 127 LYS A C 1
ATOM 972 O O . LYS A 1 137 ? 37.235 29.627 138.742 1.00 47.98 127 LYS A O 1
ATOM 978 N N . GLY A 1 138 ? 35.586 31.116 138.352 1.00 34.66 128 GLY A N 1
ATOM 979 C CA . GLY A 1 138 ? 36.402 31.982 137.524 1.00 36.44 128 GLY A CA 1
ATOM 980 C C . GLY A 1 138 ? 36.670 31.496 136.112 1.00 45.32 128 GLY A C 1
ATOM 981 O O . GLY A 1 138 ? 37.638 31.948 135.496 1.00 47.80 128 GLY A O 1
ATOM 982 N N . ILE A 1 139 ? 35.837 30.608 135.564 1.00 31.79 129 ILE A N 1
ATOM 983 C CA . ILE A 1 139 ? 36.081 29.980 134.266 1.00 36.03 129 ILE A CA 1
ATOM 984 C C . ILE A 1 139 ? 35.029 30.456 133.269 1.00 47.24 129 ILE A C 1
ATOM 985 O O . ILE A 1 139 ? 33.833 30.503 133.588 1.00 37.08 129 ILE A O 1
ATOM 990 N N . GLU A 1 140 ? 35.479 30.798 132.061 1.00 35.05 130 GLU A N 1
ATOM 991 C CA . GLU A 1 140 ? 34.613 31.172 130.946 1.00 40.22 130 GLU A CA 1
ATOM 992 C C . GLU A 1 140 ? 34.567 30.034 129.932 1.00 39.66 130 GLU A C 1
ATOM 993 O O . GLU A 1 140 ? 35.611 29.472 129.581 1.00 39.62 130 GLU A O 1
ATOM 999 N N . ALA A 1 141 ? 33.360 29.698 129.464 1.00 39.14 131 ALA A N 1
ATOM 1000 C CA . ALA A 1 141 ? 33.156 28.676 128.446 1.00 36.14 131 ALA A CA 1
ATOM 1001 C C . ALA A 1 141 ? 31.860 28.988 127.699 1.00 40.16 131 ALA A C 1
ATOM 1002 O O . ALA A 1 141 ? 31.111 29.899 128.066 1.00 38.72 131 ALA A O 1
ATOM 1004 N N . THR A 1 142 ? 31.577 28.197 126.664 1.00 34.42 132 THR A N 1
ATOM 1005 C CA . THR A 1 142 ? 30.371 28.353 125.847 1.00 34.89 132 THR A CA 1
ATOM 1006 C C . THR A 1 142 ? 29.364 27.269 126.242 1.00 33.90 132 THR A C 1
ATOM 1007 O O . THR A 1 142 ? 29.561 26.093 125.933 1.00 41.53 132 THR A O 1
ATOM 1011 N N . VAL A 1 143 ? 28.286 27.659 126.923 1.00 33.20 133 VAL A N 1
ATOM 1012 C CA . VAL A 1 143 ? 27.292 26.711 127.439 1.00 26.73 133 VAL A CA 1
ATOM 1013 C C . VAL A 1 143 ? 26.138 26.642 126.436 1.00 31.53 133 VAL A C 1
ATOM 1014 O O . VAL A 1 143 ? 25.546 27.670 126.084 1.00 36.64 133 VAL A O 1
ATOM 1018 N N . ILE A 1 144 ? 25.821 25.432 125.982 1.00 37.95 134 ILE A N 1
ATOM 1019 C CA . ILE A 1 144 ? 24.849 25.180 124.913 1.00 35.40 134 ILE A CA 1
ATOM 1020 C C . ILE A 1 144 ? 23.614 24.536 125.531 1.00 38.24 134 ILE A C 1
ATOM 1021 O O . ILE A 1 144 ? 23.700 23.421 126.072 1.00 32.73 134 ILE A O 1
ATOM 1026 N N . ARG A 1 145 ? 22.465 25.222 125.445 1.00 30.63 135 ARG A N 1
ATOM 1027 C CA . ARG A 1 145 ? 21.218 24.654 125.952 1.00 30.14 135 ARG A CA 1
ATOM 1028 C C . ARG A 1 145 ? 20.728 23.546 125.032 1.00 38.95 135 ARG A C 1
ATOM 1029 O O . ARG A 1 145 ? 20.643 23.741 123.815 1.00 38.70 135 ARG A O 1
ATOM 1037 N N . LEU A 1 146 ? 20.399 22.383 125.610 1.00 31.78 136 LEU A N 1
ATOM 1038 C CA . LEU A 1 146 ? 19.666 21.337 124.904 1.00 36.61 136 LEU A CA 1
ATOM 1039 C C . LEU A 1 146 ? 18.426 20.941 125.699 1.00 42.72 136 LEU A C 1
ATOM 1040 O O . LEU A 1 146 ? 18.337 21.144 126.914 1.00 39.18 136 LEU A O 1
ATOM 1045 N N . ASP A 1 147 ? 17.474 20.331 125.000 1.00 39.75 137 ASP A N 1
ATOM 1046 C CA . ASP A 1 147 ? 16.193 20.040 125.633 1.00 49.74 137 ASP A CA 1
ATOM 1047 C C . ASP A 1 147 ? 16.230 18.775 126.481 1.00 53.70 137 ASP A C 1
ATOM 1048 O O . ASP A 1 147 ? 15.541 18.702 127.507 1.00 54.66 137 ASP A O 1
ATOM 1053 N N . GLY A 1 148 ? 16.999 17.774 126.080 1.00 53.93 138 GLY A N 1
ATOM 1054 C CA . GLY A 1 148 ? 17.126 16.600 126.916 1.00 60.60 138 GLY A CA 1
ATOM 1055 C C . GLY A 1 148 ? 18.285 15.750 126.455 1.00 54.54 138 GLY A C 1
ATOM 1056 O O . GLY A 1 148 ? 19.053 16.148 125.578 1.00 55.62 138 GLY A O 1
ATOM 1057 N N . ALA A 1 149 ? 18.387 14.563 127.063 1.00 59.28 139 ALA A N 1
ATOM 1058 C CA . ALA A 1 149 ? 19.375 13.537 126.735 1.00 47.12 139 ALA A CA 1
ATOM 1059 C C . ALA A 1 149 ? 20.653 14.104 126.131 1.00 40.18 139 ALA A C 1
ATOM 1060 O O . ALA A 1 149 ? 20.873 14.003 124.921 1.00 44.52 139 ALA A O 1
ATOM 1062 N N . VAL A 1 150 ? 21.504 14.728 126.951 1.00 33.78 140 VAL A N 1
ATOM 1063 C CA . VAL A 1 150 ? 22.619 15.472 126.372 1.00 30.25 140 VAL A CA 1
ATOM 1064 C C . VAL A 1 150 ? 23.832 14.602 126.086 1.00 40.08 140 VAL A C 1
ATOM 1065 O O . VAL A 1 150 ? 24.730 15.040 125.348 1.00 42.77 140 VAL A O 1
ATOM 1069 N N . GLU A 1 151 ? 23.872 13.374 126.605 1.00 36.52 141 GLU A N 1
ATOM 1070 C CA . GLU A 1 151 ? 25.106 12.588 126.562 1.00 41.19 141 GLU A CA 1
ATOM 1071 C C . GLU A 1 151 ? 25.589 12.324 125.143 1.00 43.63 141 GLU A C 1
ATOM 1072 O O . GLU A 1 151 ? 26.803 12.295 124.905 1.00 44.10 141 GLU A O 1
ATOM 1078 N N . ILE A 1 152 ? 24.669 12.146 124.186 1.00 41.88 142 ILE A N 1
ATOM 1079 C CA . ILE A 1 152 ? 25.060 11.853 122.809 1.00 39.63 142 ILE A CA 1
ATOM 1080 C C . ILE A 1 152 ? 25.651 13.057 122.086 1.00 39.52 142 ILE A C 1
ATOM 1081 O O . ILE A 1 152 ? 26.237 12.896 121.007 1.00 45.00 142 ILE A O 1
ATOM 1086 N N . SER A 1 153 ? 25.532 14.265 122.654 1.00 40.86 143 SER A N 1
ATOM 1087 C CA . SER A 1 153 ? 25.978 15.471 121.958 1.00 33.70 143 SER A CA 1
ATOM 1088 C C . SER A 1 153 ? 27.484 15.511 121.748 1.00 33.75 143 SER A C 1
ATOM 1089 O O . SER A 1 153 ? 27.957 16.253 120.882 1.00 36.85 143 SER A O 1
ATOM 1092 N N . VAL A 1 154 ? 28.258 14.752 122.526 1.00 35.63 144 VAL A N 1
ATOM 1093 C CA . VAL A 1 154 ? 29.705 14.736 122.303 1.00 35.86 144 VAL A CA 1
ATOM 1094 C C . VAL A 1 154 ? 30.044 13.915 121.053 1.00 37.30 144 VAL A C 1
ATOM 1095 O O . VAL A 1 154 ? 30.767 14.373 120.161 1.00 39.55 144 VAL A O 1
ATOM 1099 N N . GLN A 1 155 ? 29.541 12.680 120.985 1.00 41.80 145 GLN A N 1
ATOM 1100 C CA . GLN A 1 155 ? 29.733 11.856 119.789 1.00 43.82 145 GLN A CA 1
ATOM 1101 C C . GLN A 1 155 ? 29.294 12.594 118.531 1.00 46.95 145 GLN A C 1
ATOM 1102 O O . GLN A 1 155 ? 29.967 12.535 117.495 1.00 45.40 145 GLN A O 1
ATOM 1108 N N . LEU A 1 156 ? 28.196 13.341 118.615 1.00 50.66 146 LEU A N 1
ATOM 1109 C CA . LEU A 1 156 ? 27.626 13.998 117.447 1.00 41.58 146 LEU A CA 1
ATOM 1110 C C . LEU A 1 156 ? 28.212 15.383 117.181 1.00 48.55 146 LEU A C 1
ATOM 1111 O O . LEU A 1 156 ? 27.730 16.078 116.279 1.00 43.29 146 LEU A O 1
ATOM 1116 N N . GLY A 1 157 ? 29.237 15.801 117.926 1.00 39.06 147 GLY A N 1
ATOM 1117 C CA . GLY A 1 157 ? 30.002 16.981 117.551 1.00 39.12 147 GLY A CA 1
ATOM 1118 C C . GLY A 1 157 ? 29.470 18.322 118.024 1.00 42.39 147 GLY A C 1
ATOM 1119 O O . GLY A 1 157 ? 30.011 19.360 117.619 1.00 41.77 147 GLY A O 1
ATOM 1120 N N . VAL A 1 158 ? 28.434 18.341 118.862 1.00 37.79 148 VAL A N 1
ATOM 1121 C CA . VAL A 1 158 ? 27.862 19.616 119.294 1.00 39.38 148 VAL A CA 1
ATOM 1122 C C . VAL A 1 158 ? 28.643 20.209 120.481 1.00 39.81 148 VAL A C 1
ATOM 1123 O O . VAL A 1 158 ? 28.676 21.434 120.656 1.00 44.07 148 VAL A O 1
ATOM 1127 N N . ALA A 1 159 ? 29.296 19.377 121.293 1.00 37.47 149 ALA A N 1
ATOM 1128 C CA . ALA A 1 159 ? 29.951 19.856 122.510 1.00 33.38 149 ALA A CA 1
ATOM 1129 C C . ALA A 1 159 ? 31.204 19.027 122.789 1.00 48.86 149 ALA A C 1
ATOM 1130 O O . ALA A 1 159 ? 31.369 17.919 122.266 1.00 37.88 149 ALA A O 1
ATOM 1132 N N . ASP A 1 160 ? 32.090 19.580 123.634 1.00 38.24 150 ASP A N 1
ATOM 1133 C CA . ASP A 1 160 ? 33.299 18.877 124.078 1.00 41.87 150 ASP A CA 1
ATOM 1134 C C . ASP A 1 160 ? 33.078 18.108 125.373 1.00 41.01 150 ASP A C 1
ATOM 1135 O O . ASP A 1 160 ? 33.740 17.088 125.619 1.00 40.41 150 ASP A O 1
ATOM 1140 N N . ALA A 1 161 ? 32.168 18.597 126.208 1.00 33.40 151 ALA A N 1
ATOM 1141 C CA . ALA A 1 161 ? 31.862 18.017 127.502 1.00 38.59 151 ALA A CA 1
ATOM 1142 C C . ALA A 1 161 ? 30.381 18.263 127.760 1.00 32.42 151 ALA A C 1
ATOM 1143 O O . ALA A 1 161 ? 29.733 19.045 127.052 1.00 34.18 151 ALA A O 1
ATOM 1145 N N . ILE A 1 162 ? 29.840 17.585 128.773 1.00 31.05 152 ILE A N 1
ATOM 1146 C CA . ILE A 1 162 ? 28.455 17.777 129.195 1.00 33.07 152 ILE A CA 1
ATOM 1147 C C . ILE A 1 162 ? 28.398 18.015 130.700 1.00 35.67 152 ILE A C 1
ATOM 1148 O O . ILE A 1 162 ? 29.381 17.854 131.417 1.00 35.35 152 ILE A O 1
ATOM 1153 N N . ALA A 1 163 ? 27.205 18.388 131.169 1.00 34.87 153 ALA A N 1
ATOM 1154 C CA . ALA A 1 163 ? 26.894 18.509 132.592 1.00 38.76 153 ALA A CA 1
ATOM 1155 C C . ALA A 1 163 ? 25.467 18.014 132.801 1.00 40.31 153 ALA A C 1
ATOM 1156 O O . ALA A 1 163 ? 24.532 18.540 132.191 1.00 35.09 153 ALA A O 1
ATOM 1158 N N . ASP A 1 164 ? 25.283 17.020 133.664 1.00 34.56 154 ASP A N 1
ATOM 1159 C CA . ASP A 1 164 ? 23.965 16.399 133.758 1.00 39.72 154 ASP A CA 1
ATOM 1160 C C . ASP A 1 164 ? 23.825 15.680 135.092 1.00 46.17 154 ASP A C 1
ATOM 1161 O O . ASP A 1 164 ? 24.815 15.355 135.756 1.00 39.62 154 ASP A O 1
ATOM 1166 N N . VAL A 1 165 ? 22.572 15.433 135.475 1.00 40.35 155 VAL A N 1
ATOM 1167 C CA . VAL A 1 165 ? 22.307 14.519 136.576 1.00 41.70 155 VAL A CA 1
ATOM 1168 C C . VAL A 1 165 ? 22.889 13.156 136.239 1.00 53.03 155 VAL 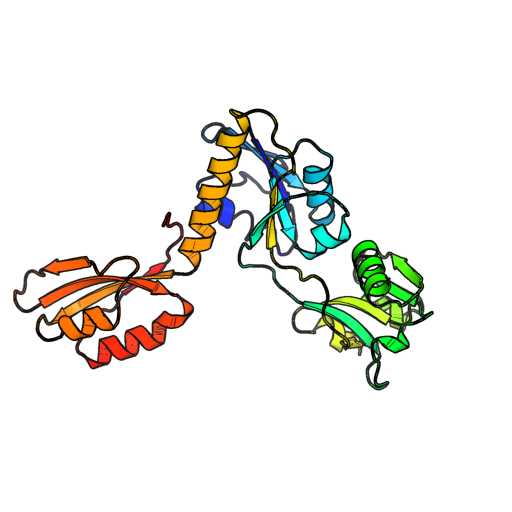A C 1
ATOM 1169 O O . VAL A 1 165 ? 22.759 12.663 135.111 1.00 50.48 155 VAL A O 1
ATOM 1173 N N . VAL A 1 166 ? 23.582 12.561 137.203 1.00 50.04 156 VAL A N 1
ATOM 1174 C CA . VAL A 1 166 ? 24.113 11.210 137.080 1.00 58.02 156 VAL A CA 1
ATOM 1175 C C . VAL A 1 166 ? 23.377 10.350 138.099 1.00 69.81 156 VAL A C 1
ATOM 1176 O O . VAL A 1 166 ? 23.150 10.780 139.236 1.00 66.64 156 VAL A O 1
ATOM 1180 N N . GLY A 1 167 ? 22.979 9.154 137.691 1.00 73.40 157 GLY A N 1
ATOM 1181 C CA . GLY A 1 167 ? 22.338 8.297 138.661 1.00 68.44 157 GLY A CA 1
ATOM 1182 C C . GLY A 1 167 ? 23.364 7.372 139.267 1.00 68.80 157 GLY A C 1
ATOM 1183 O O . GLY A 1 167 ? 24.042 7.702 140.246 1.00 81.79 157 GLY A O 1
ATOM 1184 N N . SER A 1 168 ? 23.489 6.198 138.663 1.00 72.43 158 SER A N 1
ATOM 1185 C CA . SER A 1 168 ? 24.558 5.262 138.962 1.00 72.32 158 SER A CA 1
ATOM 1186 C C . SER A 1 168 ? 25.573 5.204 137.825 1.00 72.84 158 SER A C 1
ATOM 1187 O O . SER A 1 168 ? 26.360 4.258 137.748 1.00 85.72 158 SER A O 1
ATOM 1190 N N . GLY A 1 169 ? 25.561 6.195 136.933 1.00 58.21 159 GLY A N 1
ATOM 1191 C CA . GLY A 1 169 ? 26.507 6.251 135.839 1.00 57.11 159 GLY A CA 1
ATOM 1192 C C . GLY A 1 169 ? 26.178 5.379 134.650 1.00 55.26 159 GLY A C 1
ATOM 1193 O O . GLY A 1 169 ? 27.044 5.191 133.786 1.00 61.24 159 GLY A O 1
ATOM 1194 N N . ARG A 1 170 ? 24.967 4.821 134.584 1.00 56.74 160 ARG A N 1
ATOM 1195 C CA . ARG A 1 170 ? 24.602 3.980 133.448 1.00 69.02 160 ARG A CA 1
ATOM 1196 C C . ARG A 1 170 ? 24.677 4.769 132.151 1.00 57.30 160 ARG A C 1
ATOM 1197 O O . ARG A 1 170 ? 25.285 4.323 131.171 1.00 67.08 160 ARG A O 1
ATOM 1205 N N . THR A 1 171 ? 24.081 5.962 132.136 1.00 71.64 161 THR A N 1
ATOM 1206 C CA . THR A 1 171 ? 24.066 6.773 130.923 1.00 56.64 161 THR A CA 1
ATOM 1207 C C . THR A 1 171 ? 25.476 7.193 130.515 1.00 50.35 161 THR A C 1
ATOM 1208 O O . THR A 1 171 ? 25.790 7.244 129.321 1.00 62.47 161 THR A O 1
ATOM 1212 N N . LEU A 1 172 ? 26.347 7.473 131.489 1.00 57.85 162 LEU A N 1
ATOM 1213 C CA . LEU A 1 172 ? 27.714 7.877 131.158 1.00 55.68 162 LEU A CA 1
ATOM 1214 C C . LEU A 1 172 ? 28.484 6.734 130.510 1.00 58.58 162 LEU A C 1
ATOM 1215 O O . LEU A 1 172 ? 29.082 6.900 129.442 1.00 43.03 162 LEU A O 1
ATOM 1220 N N . SER A 1 173 ? 28.494 5.562 131.149 1.00 60.67 163 SER A N 1
ATOM 1221 C CA . SER A 1 173 ? 29.251 4.442 130.595 1.00 55.98 163 SER A CA 1
ATOM 1222 C C . SER A 1 173 ? 28.695 3.990 129.249 1.00 46.48 163 SER A C 1
ATOM 1223 O O . SER A 1 173 ? 29.462 3.556 128.384 1.00 62.43 163 SER A O 1
ATOM 1226 N N . GLN A 1 174 ? 27.380 4.104 129.044 1.00 61.62 164 GLN A N 1
ATOM 1227 C CA . GLN A 1 174 ? 26.776 3.736 127.765 1.00 60.40 164 GLN A CA 1
ATOM 1228 C C . GLN A 1 174 ? 27.187 4.658 126.626 1.00 61.54 164 GLN A C 1
ATOM 1229 O O . GLN A 1 174 ? 26.866 4.359 125.471 1.00 64.35 164 GLN A O 1
ATOM 1235 N N . HIS A 1 175 ? 27.856 5.778 126.921 1.00 56.20 165 HIS A N 1
ATOM 1236 C CA . HIS A 1 175 ? 28.391 6.673 125.902 1.00 43.34 165 HIS A CA 1
ATOM 1237 C C . HIS A 1 175 ? 29.881 6.934 126.095 1.00 48.40 165 HIS A C 1
ATOM 1238 O O . HIS A 1 175 ? 30.418 7.878 125.506 1.00 54.35 165 HIS A O 1
ATOM 1245 N N . ASP A 1 176 ? 30.552 6.124 126.919 1.00 56.84 166 ASP A N 1
ATOM 1246 C CA . ASP A 1 176 ? 32.003 6.213 127.112 1.00 54.31 166 ASP A CA 1
ATOM 1247 C C . ASP A 1 176 ? 32.417 7.552 127.721 1.00 48.88 166 ASP A C 1
ATOM 1248 O O . ASP A 1 176 ? 33.430 8.140 127.334 1.00 47.68 166 ASP A O 1
ATOM 1253 N N . LEU A 1 177 ? 31.640 8.030 128.687 1.00 51.54 167 LEU A N 1
ATOM 1254 C CA . LEU A 1 177 ? 31.914 9.290 129.362 1.00 51.78 167 LEU A CA 1
ATOM 1255 C C . LEU A 1 177 ? 32.316 9.028 130.804 1.00 53.22 167 LEU A C 1
ATOM 1256 O O . LEU A 1 177 ? 31.827 8.092 131.439 1.00 49.66 167 LEU A O 1
ATOM 1261 N N . VAL A 1 178 ? 33.202 9.876 131.323 1.00 46.94 168 VAL A N 1
ATOM 1262 C CA . VAL A 1 178 ? 33.644 9.788 132.709 1.00 48.91 168 VAL A CA 1
ATOM 1263 C C . VAL A 1 178 ? 33.398 11.132 133.385 1.00 43.01 168 VAL A C 1
ATOM 1264 O O . VAL A 1 178 ? 33.757 12.182 132.838 1.00 37.91 168 VAL A O 1
ATOM 1268 N N . ALA A 1 179 ? 32.803 11.094 134.575 1.00 37.63 169 ALA A N 1
ATOM 1269 C CA . ALA A 1 179 ? 32.550 12.311 135.335 1.00 44.54 169 ALA A CA 1
ATOM 1270 C C . ALA A 1 179 ? 33.834 12.820 135.987 1.00 58.58 169 ALA A C 1
ATOM 1271 O O . ALA A 1 179 ? 34.756 12.048 136.277 1.00 45.47 169 ALA A O 1
ATOM 1273 N N . PHE A 1 180 ? 33.898 14.138 136.206 1.00 46.07 170 PHE A N 1
ATOM 1274 C CA . PHE A 1 180 ? 35.084 14.748 136.806 1.00 46.38 170 PHE A CA 1
ATOM 1275 C C . PHE A 1 180 ? 34.686 16.055 137.485 1.00 53.00 170 PHE A C 1
ATOM 1276 O O . PHE A 1 180 ? 33.584 16.574 137.286 1.00 36.37 170 PHE A O 1
ATOM 1284 N N . GLY A 1 181 ? 35.589 16.571 138.315 1.00 43.10 171 GLY A N 1
ATOM 1285 C CA . GLY A 1 181 ? 35.360 17.826 139.001 1.00 47.07 171 GLY A CA 1
ATOM 1286 C C . GLY A 1 181 ? 34.440 17.738 140.212 1.00 41.30 171 GLY A C 1
ATOM 1287 O O . GLY A 1 181 ? 33.803 16.723 140.497 1.00 41.19 171 GLY A O 1
ATOM 1288 N N . GLU A 1 182 ? 34.370 18.861 140.930 1.00 37.26 172 GLU A N 1
ATOM 1289 C CA . GLU A 1 182 ? 33.486 18.992 142.084 1.00 41.08 172 GLU A CA 1
ATOM 1290 C C . GLU A 1 182 ? 32.018 18.911 141.653 1.00 47.07 172 GLU A C 1
ATOM 1291 O O . GLU A 1 182 ? 31.644 19.478 140.623 1.00 45.52 172 GLU A O 1
ATOM 1297 N N . PRO A 1 183 ? 31.165 18.230 142.417 1.00 43.07 173 PRO A N 1
ATOM 1298 C CA . PRO A 1 183 ? 29.761 18.093 142.014 1.00 44.47 173 PRO A CA 1
ATOM 1299 C C . PRO A 1 183 ? 29.009 19.406 142.137 1.00 45.32 173 PRO A C 1
ATOM 1300 O O . PRO A 1 183 ? 29.374 20.302 142.904 1.00 41.97 173 PRO A O 1
ATOM 1304 N N . LEU A 1 184 ? 27.935 19.507 141.358 1.00 41.42 174 LEU A N 1
ATOM 1305 C CA . LEU A 1 184 ? 27.070 20.677 141.364 1.00 47.99 174 LEU A CA 1
ATOM 1306 C C . LEU A 1 184 ? 25.792 20.409 142.179 1.00 52.93 174 LEU A C 1
ATOM 1307 O O . LEU A 1 184 ? 25.591 19.330 142.749 1.00 52.74 174 LEU A O 1
ATOM 1312 N N . CYS A 1 185 ? 24.918 21.420 142.217 1.00 44.63 175 CYS A N 1
ATOM 1313 C CA . CYS A 1 185 ? 23.594 21.376 142.848 1.00 50.75 175 CYS A CA 1
ATOM 1314 C C . CYS A 1 185 ? 22.827 20.094 142.498 1.00 52.79 175 CYS A C 1
ATOM 1315 O O . CYS A 1 185 ? 22.579 19.817 141.323 1.00 51.26 175 CYS A O 1
ATOM 1318 N N . ASP A 1 186 ? 22.435 19.315 143.513 1.00 41.28 176 ASP A N 1
ATOM 1319 C CA . ASP A 1 186 ? 21.951 17.956 143.284 1.00 52.74 176 ASP A CA 1
ATOM 1320 C C . ASP A 1 186 ? 20.443 17.940 143.019 1.00 42.32 176 ASP A C 1
ATOM 1321 O O . ASP A 1 186 ? 19.772 18.975 143.018 1.00 47.10 176 ASP A O 1
ATOM 1326 N N . SER A 1 187 ? 19.889 16.744 142.820 1.00 45.69 177 SER A N 1
ATOM 1327 C CA . SER A 1 187 ? 18.514 16.631 142.346 1.00 57.04 177 SER A CA 1
ATOM 1328 C C . SER A 1 187 ? 17.519 16.274 143.441 1.00 49.32 177 SER A C 1
ATOM 1329 O O . SER A 1 187 ? 16.388 15.892 143.117 1.00 40.34 177 SER A O 1
ATOM 1332 N N . GLU A 1 188 ? 17.892 16.395 144.720 1.00 44.44 178 GLU A N 1
ATOM 1333 C CA . GLU A 1 188 ? 16.999 15.938 145.782 1.00 40.19 178 GLU A CA 1
ATOM 1334 C C . GLU A 1 188 ? 15.692 16.703 145.746 1.00 42.21 178 GLU A C 1
ATOM 1335 O O . GLU A 1 188 ? 15.673 17.903 145.484 1.00 36.41 178 GLU A O 1
ATOM 1341 N N . ALA A 1 189 ? 14.598 16.009 146.035 1.00 40.22 179 ALA A N 1
ATOM 1342 C CA . ALA A 1 189 ? 13.298 16.661 146.016 1.00 39.47 179 ALA A CA 1
ATOM 1343 C C . ALA A 1 189 ? 13.158 17.578 147.221 1.00 35.23 179 ALA A C 1
ATOM 1344 O O . ALA A 1 189 ? 13.518 17.207 148.342 1.00 38.21 179 ALA A O 1
ATOM 1346 N N . VAL A 1 190 ? 12.627 18.777 146.986 1.00 30.72 180 VAL A N 1
ATOM 1347 C CA . VAL A 1 190 ? 12.419 19.776 148.029 1.00 29.69 180 VAL A CA 1
ATOM 1348 C C . VAL A 1 190 ? 11.026 20.360 147.922 1.00 36.91 180 VAL A C 1
ATOM 1349 O O . VAL A 1 190 ? 10.429 20.410 146.837 1.00 34.28 180 VAL A O 1
ATOM 1353 N N . LEU A 1 191 ? 10.519 20.825 149.068 1.00 31.15 181 LEU A N 1
ATOM 1354 C CA . LEU A 1 191 ? 9.325 21.660 149.141 1.00 32.57 181 LEU A CA 1
ATOM 1355 C C . LEU A 1 191 ? 9.756 23.120 149.111 1.00 43.45 181 LEU A C 1
ATOM 1356 O O . LEU A 1 191 ? 10.426 23.584 150.038 1.00 35.89 181 LEU A O 1
ATOM 1361 N N . ILE A 1 192 ? 9.349 23.855 148.078 1.00 37.68 182 ILE A N 1
ATOM 1362 C CA . ILE A 1 192 ? 9.702 25.265 147.964 1.00 35.97 182 ILE A CA 1
ATOM 1363 C C . ILE A 1 192 ? 8.463 26.105 148.226 1.00 40.89 182 ILE A C 1
ATOM 1364 O O . ILE A 1 192 ? 7.331 25.669 147.979 1.00 34.53 182 ILE A O 1
ATOM 1369 N N . GLU A 1 193 ? 8.692 27.343 148.686 1.00 29.23 183 GLU A N 1
ATOM 1370 C CA . GLU A 1 193 ? 7.637 28.277 149.064 1.00 36.98 183 GLU A CA 1
ATOM 1371 C C . GLU A 1 193 ? 7.911 29.643 148.438 1.00 45.39 183 GLU A C 1
ATOM 1372 O O . GLU A 1 193 ? 9.064 30.058 148.300 1.00 44.49 183 GLU A O 1
ATOM 1378 N N . ARG A 1 194 ? 6.849 30.344 148.047 1.00 49.07 184 ARG A N 1
ATOM 1379 C CA . ARG A 1 194 ? 7.030 31.682 147.497 1.00 53.34 184 ARG A CA 1
ATOM 1380 C C . ARG A 1 194 ? 7.543 32.621 148.583 1.00 56.02 184 ARG A C 1
ATOM 1381 O O . ARG A 1 194 ? 7.063 32.589 149.721 1.00 56.74 184 ARG A O 1
ATOM 1389 N N . ALA A 1 195 ? 8.540 33.435 148.241 1.00 57.71 185 ALA A N 1
ATOM 1390 C CA . ALA A 1 195 ? 9.055 34.419 149.184 1.00 59.97 185 ALA A CA 1
ATOM 1391 C C . ALA A 1 195 ? 8.060 35.560 149.346 1.00 71.05 185 ALA A C 1
ATOM 1392 O O . ALA A 1 195 ? 7.390 35.960 148.391 1.00 85.85 185 ALA A O 1
ATOM 1394 N N . GLY A 1 196 ? 7.959 36.083 150.561 1.00 70.48 186 GLY A N 1
ATOM 1395 C CA . GLY A 1 196 ? 7.056 37.192 150.822 1.00 81.26 186 GLY A CA 1
ATOM 1396 C C . GLY A 1 196 ? 6.112 36.922 151.972 1.00 82.97 186 GLY A C 1
ATOM 1397 O O . GLY A 1 196 ? 5.677 35.790 152.200 1.00 97.43 186 GLY A O 1
ATOM 1398 N N . THR A 1 197 ? 5.767 37.986 152.696 1.00 96.71 187 THR A N 1
ATOM 1399 C CA . THR A 1 197 ? 5.063 37.860 153.967 1.00 105.76 187 THR A CA 1
ATOM 1400 C C . THR A 1 197 ? 3.550 37.991 153.838 1.00 103.21 187 THR A C 1
ATOM 1401 O O . THR A 1 197 ? 2.817 37.408 154.648 1.00 99.20 187 THR A O 1
ATOM 1405 N N . ASP A 1 198 ? 3.072 38.737 152.840 1.00 106.96 188 ASP A N 1
ATOM 1406 C CA . ASP A 1 198 ? 1.646 38.958 152.607 1.00 105.66 188 ASP A CA 1
ATOM 1407 C C . ASP A 1 198 ? 0.942 39.466 153.861 1.00 110.65 188 ASP A C 1
ATOM 1408 O O . ASP A 1 198 ? 1.303 40.525 154.386 1.00 118.72 188 ASP A O 1
ATOM 1413 N N . GLY A 1 199 ? -0.053 38.733 154.360 1.00 101.37 189 GLY A N 1
ATOM 1414 C CA . GLY A 1 199 ? -0.849 39.268 155.448 1.00 100.08 189 GLY A CA 1
ATOM 1415 C C . GLY A 1 199 ? -1.380 38.294 156.479 1.00 97.79 189 GLY A C 1
ATOM 1416 O O . GLY A 1 199 ? -2.567 37.952 156.456 1.00 100.52 189 GLY A O 1
ATOM 1417 N N . GLN A 1 200 ? -0.509 37.849 157.389 1.00 103.07 190 GLN A N 1
ATOM 1418 C CA . GLN A 1 200 ? -0.893 37.170 158.628 1.00 103.25 190 GLN A CA 1
ATOM 1419 C C . GLN A 1 200 ? -1.857 36.003 158.436 1.00 100.67 190 GLN A C 1
ATOM 1420 O O . GLN A 1 200 ? -1.502 34.851 158.707 1.00 104.06 190 GLN A O 1
ATOM 1426 N N . ASP A 1 201 ? -3.086 36.291 158.000 1.00 98.68 191 ASP A N 1
ATOM 1427 C CA . ASP A 1 201 ? -4.075 35.237 157.805 1.00 93.10 191 ASP A CA 1
ATOM 1428 C C . ASP A 1 201 ? -3.624 34.205 156.777 1.00 107.35 191 ASP A C 1
ATOM 1429 O O . ASP A 1 201 ? -4.092 33.059 156.813 1.00 92.65 191 ASP A O 1
ATOM 1434 N N . GLN A 1 202 ? -2.723 34.580 155.868 1.00 102.96 192 GLN A N 1
ATOM 1435 C CA . GLN A 1 202 ? -2.174 33.634 154.905 1.00 91.38 192 GLN A CA 1
ATOM 1436 C C . GLN A 1 202 ? -0.866 33.019 155.377 1.00 78.99 192 GLN A C 1
ATOM 1437 O O . GLN A 1 202 ? -0.517 31.914 154.943 1.00 77.59 192 GLN A O 1
ATOM 1443 N N . THR A 1 203 ? -0.133 33.716 156.249 1.00 68.61 193 THR A N 1
ATOM 1444 C CA . THR A 1 203 ? 1.013 33.108 156.918 1.00 80.94 193 THR A CA 1
ATOM 1445 C C . THR A 1 203 ? 0.596 31.865 157.697 1.00 85.07 193 THR A C 1
ATOM 1446 O O . THR A 1 203 ? 1.310 30.854 157.705 1.00 71.96 193 THR A O 1
ATOM 1450 N N . GLU A 1 204 ? -0.575 31.916 158.339 1.00 87.09 194 GLU A N 1
ATOM 1451 C CA . GLU A 1 204 ? -1.026 30.807 159.172 1.00 67.46 194 GLU A CA 1
ATOM 1452 C C . GLU A 1 204 ? -1.351 29.579 158.333 1.00 65.87 194 GLU A C 1
ATOM 1453 O O . GLU A 1 204 ? -0.944 28.462 158.672 1.00 72.48 194 GLU A O 1
ATOM 1459 N N . ALA A 1 205 ? -2.093 29.763 157.239 1.00 53.24 195 ALA A N 1
ATOM 1460 C CA . ALA A 1 205 ? -2.436 28.628 156.387 1.00 59.40 195 ALA A CA 1
ATOM 1461 C C . ALA A 1 205 ? -1.186 27.995 155.785 1.00 61.01 195 ALA A C 1
ATOM 1462 O O . ALA A 1 205 ? -1.112 26.768 155.628 1.00 56.30 195 ALA A O 1
ATOM 1464 N N . ARG A 1 206 ? -0.192 28.820 155.452 1.00 47.18 196 ARG A N 1
ATOM 1465 C CA . ARG A 1 206 ? 1.064 28.315 154.905 1.00 50.67 196 ARG A CA 1
ATOM 1466 C C . ARG A 1 206 ? 1.836 27.503 155.943 1.00 49.43 196 ARG A C 1
A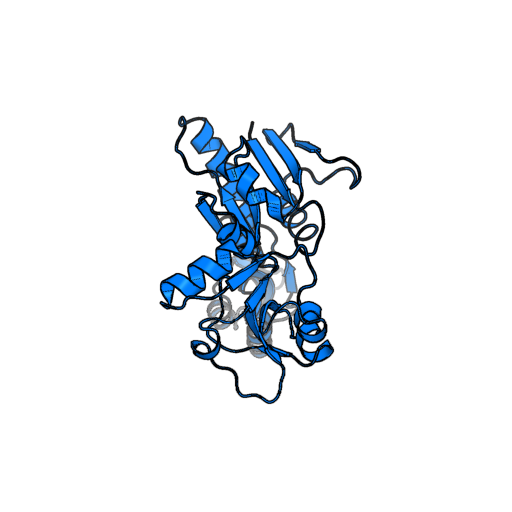TOM 1467 O O . ARG A 1 206 ? 2.312 26.398 155.649 1.00 44.29 196 ARG A O 1
ATOM 1475 N N . ASP A 1 207 ? 1.952 28.032 157.169 1.00 53.74 197 ASP A N 1
ATOM 1476 C CA . ASP A 1 207 ? 2.604 27.311 158.263 1.00 55.53 197 ASP A CA 1
ATOM 1477 C C . ASP A 1 207 ? 1.994 25.928 158.482 1.00 56.39 197 ASP A C 1
ATOM 1478 O O . ASP A 1 207 ? 2.707 24.964 158.792 1.00 45.04 197 ASP A O 1
ATOM 1483 N N . GLN A 1 208 ? 0.670 25.818 158.334 1.00 52.79 198 GLN A N 1
ATOM 1484 C CA . GLN A 1 208 ? -0.015 24.548 158.564 1.00 46.61 198 GLN A CA 1
ATOM 1485 C C . GLN A 1 208 ? 0.423 23.485 157.564 1.00 53.58 198 GLN A C 1
ATOM 1486 O O . GLN A 1 208 ? 0.662 22.327 157.935 1.00 40.84 198 GLN A O 1
ATOM 1492 N N . LEU A 1 209 ? 0.501 23.847 156.277 1.00 40.75 199 LEU A N 1
ATOM 1493 C CA . LEU A 1 209 ? 0.927 22.869 155.280 1.00 42.57 199 LEU A CA 1
ATOM 1494 C C . LEU A 1 209 ? 2.353 22.400 155.557 1.00 38.32 199 LEU A C 1
ATOM 1495 O O . LEU A 1 209 ? 2.632 21.196 155.523 1.00 40.29 199 LEU A O 1
ATOM 1500 N N . VAL A 1 210 ? 3.255 23.331 155.883 1.00 39.60 200 VAL A N 1
ATOM 1501 C CA . VAL A 1 210 ? 4.650 22.970 156.126 1.00 37.49 200 VAL A CA 1
ATOM 1502 C C . VAL A 1 210 ? 4.757 22.021 157.317 1.00 36.43 200 VAL A C 1
ATOM 1503 O O . VAL A 1 210 ? 5.495 21.033 157.270 1.00 40.82 200 VAL A O 1
ATOM 1507 N N . ALA A 1 211 ? 4.028 22.310 158.401 1.00 40.34 201 ALA A N 1
ATOM 1508 C CA . ALA A 1 211 ? 4.054 21.429 159.567 1.00 40.83 201 ALA A CA 1
ATOM 1509 C C . ALA A 1 211 ? 3.549 20.035 159.212 1.00 37.86 201 ALA A C 1
ATOM 1510 O O . ALA A 1 211 ? 4.086 19.029 159.686 1.00 37.88 201 ALA A O 1
ATOM 1512 N N . ARG A 1 212 ? 2.534 19.952 158.349 1.00 41.82 202 ARG A N 1
ATOM 1513 C CA . ARG A 1 212 ? 1.979 18.652 157.991 1.00 38.78 202 ARG A CA 1
ATOM 1514 C C . ARG A 1 212 ? 2.933 17.849 157.122 1.00 43.00 202 ARG A C 1
ATOM 1515 O O . ARG A 1 212 ? 3.103 16.646 157.339 1.00 39.04 202 ARG A O 1
ATOM 1523 N N . VAL A 1 213 ? 3.543 18.480 156.112 1.00 35.37 203 VAL A N 1
ATOM 1524 C CA . VAL A 1 213 ? 4.555 17.774 155.329 1.00 33.13 203 VAL A CA 1
ATOM 1525 C C . VAL A 1 213 ? 5.755 17.436 156.211 1.00 38.90 203 VAL A C 1
ATOM 1526 O O . VAL A 1 213 ? 6.349 16.363 156.092 1.00 31.36 203 VAL A O 1
ATOM 1530 N N . GLN A 1 214 ? 6.138 18.347 157.108 1.00 33.82 204 GLN A N 1
ATOM 1531 C CA . GLN A 1 214 ? 7.255 18.035 157.996 1.00 32.43 204 GLN A CA 1
ATOM 1532 C C . GLN A 1 214 ? 6.967 16.804 158.857 1.00 38.67 204 GLN A C 1
ATOM 1533 O O . GLN A 1 214 ? 7.877 16.014 159.130 1.00 36.75 204 GLN A O 1
ATOM 1539 N N . GLY A 1 215 ? 5.710 16.607 159.270 1.00 37.38 205 GLY A N 1
ATOM 1540 C CA . GLY A 1 215 ? 5.377 15.409 160.034 1.00 35.73 205 GLY A CA 1
ATOM 1541 C C . GLY A 1 215 ? 5.658 14.123 159.273 1.00 34.37 205 GLY A C 1
ATOM 1542 O O . GLY A 1 215 ? 6.062 13.115 159.862 1.00 39.87 205 G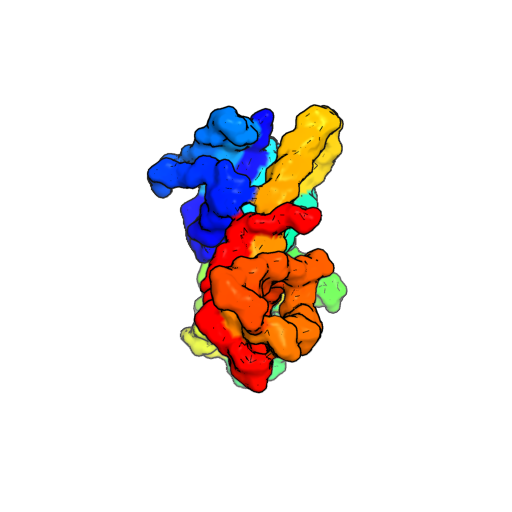LY A O 1
ATOM 1543 N N . VAL A 1 216 ? 5.450 14.137 157.953 1.00 32.65 206 VAL A N 1
ATOM 1544 C CA . VAL A 1 216 ? 5.754 12.962 157.138 1.00 33.94 206 VAL A CA 1
ATOM 1545 C C . VAL A 1 216 ? 7.262 12.816 156.965 1.00 45.34 206 VAL A C 1
ATOM 1546 O O . VAL A 1 216 ? 7.822 11.722 157.121 1.00 40.23 206 VAL A O 1
ATOM 1550 N N . VAL A 1 217 ? 7.940 13.918 156.615 1.00 34.87 207 VAL A N 1
ATOM 1551 C CA . VAL A 1 217 ? 9.397 13.910 156.445 1.00 43.98 207 VAL A CA 1
ATOM 1552 C C . VAL A 1 217 ? 10.093 13.365 157.689 1.00 34.36 207 VAL A C 1
ATOM 1553 O O . VAL A 1 217 ? 11.039 12.572 157.598 1.00 38.92 207 VAL A O 1
ATOM 1557 N N . PHE A 1 218 ? 9.668 13.820 158.863 1.00 32.43 208 PHE A N 1
ATOM 1558 C CA . PHE A 1 218 ? 10.275 13.343 160.104 1.00 32.75 208 PHE A CA 1
ATOM 1559 C C . PHE A 1 218 ? 9.861 11.896 160.388 1.00 37.91 208 PHE A C 1
ATOM 1560 O O . PHE A 1 218 ? 10.714 11.014 160.546 1.00 33.40 208 PHE A O 1
ATOM 1568 N N . GLY A 1 219 ? 8.548 11.628 160.409 1.00 34.98 209 GLY A N 1
ATOM 1569 C CA . GLY A 1 219 ? 8.073 10.284 160.733 1.00 36.30 209 GLY A CA 1
ATOM 1570 C C . GLY A 1 219 ? 8.685 9.195 159.870 1.00 40.20 209 GLY A C 1
ATOM 1571 O O . GLY A 1 219 ? 9.004 8.108 160.358 1.00 38.11 209 GLY A O 1
ATOM 1572 N N . GLN A 1 220 ? 8.874 9.470 158.577 1.00 37.44 210 GLN A N 1
ATOM 1573 C CA . GLN A 1 220 ? 9.343 8.419 157.678 1.00 32.31 210 GLN A CA 1
ATOM 1574 C C . GLN A 1 220 ? 10.772 7.974 157.971 1.00 41.44 210 GLN A C 1
ATOM 1575 O O . GLN A 1 220 ? 11.217 6.971 157.392 1.00 34.10 210 GLN A O 1
ATOM 1581 N N . GLN A 1 221 ? 11.485 8.648 158.885 1.00 30.00 211 GLN A N 1
ATOM 1582 C CA . GLN A 1 221 ? 12.830 8.237 159.274 1.00 35.79 211 GLN A CA 1
ATOM 1583 C C . GLN A 1 221 ? 12.846 7.204 160.402 1.00 40.17 211 GLN A C 1
ATOM 1584 O O . GLN A 1 221 ? 13.929 6.714 160.740 1.00 43.49 211 GLN A O 1
ATOM 1590 N N . TYR A 1 222 ? 11.687 6.840 160.974 1.00 39.34 212 TYR A N 1
ATOM 1591 C CA . TYR A 1 222 ? 11.623 5.926 162.112 1.00 32.65 212 TYR A CA 1
ATOM 1592 C C . TYR A 1 222 ? 10.715 4.729 161.835 1.00 39.52 212 TYR A C 1
ATOM 1593 O O . TYR A 1 222 ? 9.903 4.732 160.908 1.00 33.88 212 TYR A O 1
ATOM 1602 N N . LEU A 1 223 ? 10.874 3.703 162.683 1.00 36.19 213 LEU A N 1
ATOM 1603 C CA . LEU A 1 223 ? 9.947 2.591 162.843 1.00 34.86 213 LEU A CA 1
ATOM 1604 C C . LEU A 1 223 ? 9.493 2.505 164.299 1.00 32.32 213 LEU A C 1
ATOM 1605 O O . LEU A 1 223 ? 10.239 2.866 165.215 1.00 30.89 213 LEU A O 1
ATOM 1610 N N . MET A 1 224 ? 8.281 2.007 164.518 1.00 28.90 214 MET A N 1
ATOM 1611 C CA . MET A 1 224 ? 7.834 1.658 165.865 1.00 36.35 214 MET A CA 1
ATOM 1612 C C . MET A 1 224 ? 8.231 0.216 166.152 1.00 48.02 214 MET A C 1
ATOM 1613 O O . MET A 1 224 ? 7.843 -0.695 165.408 1.00 42.41 214 MET A O 1
ATOM 1618 N N . LEU A 1 225 ? 9.027 0.015 167.209 1.00 28.92 215 LEU A N 1
ATOM 1619 C CA . LEU A 1 225 ? 9.297 -1.318 167.741 1.00 38.33 215 LEU A CA 1
ATOM 1620 C C . LEU A 1 225 ? 8.326 -1.640 168.874 1.00 48.38 215 LEU A C 1
ATOM 1621 O O . LEU A 1 225 ? 8.133 -0.821 169.778 1.00 35.18 215 LEU A O 1
ATOM 1626 N N . ASP A 1 226 ? 7.712 -2.826 168.802 1.00 38.39 216 ASP A N 1
ATOM 1627 C CA . ASP A 1 226 ? 6.913 -3.435 169.865 1.00 35.38 216 ASP A CA 1
ATOM 1628 C C . ASP A 1 226 ? 7.550 -4.772 170.212 1.00 33.94 216 ASP A C 1
ATOM 1629 O O . ASP A 1 226 ? 7.820 -5.560 169.301 1.00 39.57 216 ASP A O 1
ATOM 1634 N N . TYR A 1 227 ? 7.727 -5.070 171.504 1.00 31.28 217 TYR A N 1
ATOM 1635 C CA . TYR A 1 227 ? 8.280 -6.387 171.835 1.00 32.45 217 TYR A CA 1
ATOM 1636 C C . TYR A 1 227 ? 7.942 -6.787 173.266 1.00 32.49 217 TYR A C 1
ATOM 1637 O O . TYR A 1 227 ? 7.779 -5.930 174.144 1.00 34.14 217 TY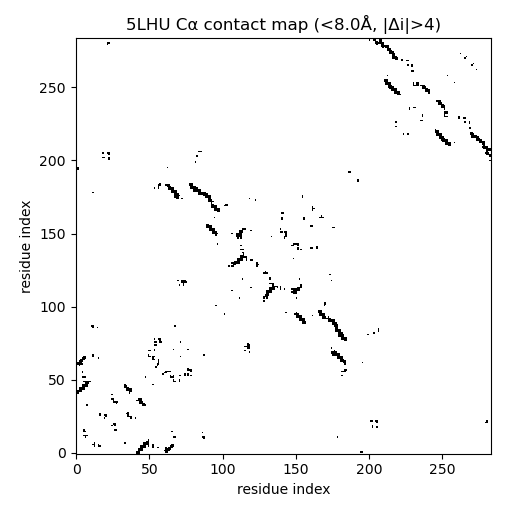R A O 1
ATOM 1646 N N . ASP A 1 228 ? 7.822 -8.105 173.481 1.00 36.28 218 ASP A N 1
ATOM 1647 C CA . ASP A 1 228 ? 7.637 -8.653 174.825 1.00 34.19 218 ASP A CA 1
ATOM 1648 C C . ASP A 1 228 ? 9.000 -8.777 175.501 1.00 36.78 218 ASP A C 1
ATOM 1649 O O . ASP A 1 228 ? 9.982 -9.158 174.859 1.00 38.87 218 ASP A O 1
ATOM 1654 N N . CYS A 1 229 ? 9.064 -8.462 176.799 1.00 33.63 219 CYS A N 1
ATOM 1655 C CA . CYS A 1 229 ? 10.367 -8.419 177.515 1.00 42.90 219 CYS A CA 1
ATOM 1656 C C . CYS A 1 229 ? 10.241 -8.933 178.949 1.00 49.35 219 CYS A C 1
ATOM 1657 O O . CYS A 1 229 ? 9.359 -8.462 179.695 1.00 42.39 219 CYS A O 1
ATOM 1660 N N . PRO A 1 230 ? 11.103 -9.868 179.375 1.00 53.16 220 PRO A N 1
ATOM 1661 C CA . PRO A 1 230 ? 11.154 -10.229 180.803 1.00 49.33 220 PRO A CA 1
ATOM 1662 C C . PRO A 1 230 ? 11.453 -9.007 181.668 1.00 40.89 220 PRO A C 1
ATOM 1663 O O . PRO A 1 230 ? 12.271 -8.157 181.310 1.00 53.60 220 PRO A O 1
ATOM 1667 N N . ARG A 1 231 ? 10.771 -8.909 182.816 1.00 49.55 221 ARG A N 1
ATOM 1668 C CA . ARG A 1 231 ? 11.044 -7.788 183.715 1.00 48.10 221 ARG A CA 1
ATOM 1669 C C . ARG A 1 231 ? 12.501 -7.778 184.160 1.00 63.38 221 ARG A C 1
ATOM 1670 O O . ARG A 1 231 ? 13.073 -6.705 184.397 1.00 54.38 221 ARG A O 1
ATOM 1678 N N . SER A 1 232 ? 13.125 -8.956 184.253 1.00 55.02 222 SER A N 1
ATOM 1679 C CA . SER A 1 232 ? 14.519 -9.018 184.681 1.00 63.69 222 SER A CA 1
ATOM 1680 C C . SER A 1 232 ? 15.447 -8.338 183.680 1.00 71.44 222 SER A C 1
ATOM 1681 O O . SER A 1 232 ? 16.507 -7.832 184.067 1.00 59.87 222 SER A O 1
ATOM 1684 N N . ALA A 1 233 ? 15.061 -8.294 182.402 1.00 57.26 223 ALA A N 1
ATOM 1685 C CA . ALA A 1 233 ? 15.852 -7.645 181.364 1.00 50.56 223 ALA A CA 1
ATOM 1686 C C . ALA A 1 233 ? 15.379 -6.229 181.056 1.00 54.17 223 ALA A C 1
ATOM 1687 O O . ALA A 1 233 ? 15.863 -5.623 180.092 1.00 51.85 223 ALA A O 1
ATOM 1689 N N . LEU A 1 234 ? 14.464 -5.684 181.865 1.00 57.49 224 LEU A N 1
ATOM 1690 C CA . LEU A 1 234 ? 13.818 -4.413 181.543 1.00 52.38 224 LEU A CA 1
ATOM 1691 C C . LEU A 1 234 ? 14.800 -3.249 181.595 1.00 65.36 224 LEU A C 1
ATOM 1692 O O . LEU A 1 234 ? 14.740 -2.341 180.755 1.00 51.39 224 LEU A O 1
ATOM 1697 N N . LYS A 1 235 ? 15.709 -3.249 182.573 1.00 61.12 225 LYS A N 1
ATOM 1698 C CA . LYS A 1 235 ? 16.647 -2.136 182.684 1.00 58.48 225 LYS A CA 1
ATOM 1699 C C . LYS A 1 235 ? 17.561 -2.064 181.469 1.00 61.72 225 LYS A C 1
ATOM 1700 O O . LYS A 1 235 ? 17.833 -0.974 180.950 1.00 55.16 225 LYS A O 1
ATOM 1706 N N . LYS A 1 236 ? 18.043 -3.215 180.998 1.00 51.67 226 LYS A N 1
ATOM 1707 C CA . LYS A 1 236 ? 18.878 -3.226 179.805 1.00 50.37 226 LYS A CA 1
ATOM 1708 C C . LYS A 1 236 ? 18.077 -2.823 178.569 1.00 50.84 226 LYS A C 1
ATOM 1709 O O . LYS A 1 236 ? 18.571 -2.076 177.713 1.00 48.58 226 LYS A O 1
ATOM 1715 N N . ALA A 1 237 ? 16.840 -3.308 178.455 1.00 52.06 227 ALA A N 1
ATOM 1716 C CA . ALA A 1 237 ? 16.038 -2.953 177.289 1.00 59.63 227 ALA A CA 1
ATOM 1717 C C . ALA A 1 237 ? 15.836 -1.446 177.214 1.00 40.45 227 ALA A C 1
ATOM 1718 O O . ALA A 1 237 ? 15.941 -0.850 176.136 1.00 46.74 227 ALA A O 1
ATOM 1720 N N . THR A 1 238 ? 15.580 -0.809 178.359 1.00 40.82 228 THR A N 1
ATOM 1721 C CA . THR A 1 238 ? 15.348 0.631 178.357 1.00 52.84 228 THR A CA 1
ATOM 1722 C C . THR A 1 238 ? 16.540 1.382 177.775 1.00 51.89 228 THR A C 1
ATOM 1723 O O . THR A 1 238 ? 16.368 2.357 177.036 1.00 51.28 228 THR A O 1
ATOM 1727 N N . ALA A 1 239 ? 17.760 0.917 178.060 1.00 54.77 229 ALA A N 1
ATOM 1728 C CA . ALA A 1 239 ? 18.939 1.552 177.475 1.00 44.78 229 ALA A CA 1
ATOM 1729 C C . ALA A 1 239 ? 19.059 1.269 175.986 1.00 47.24 229 ALA A C 1
ATOM 1730 O O . ALA A 1 239 ? 19.597 2.099 175.244 1.00 43.39 229 ALA A O 1
ATOM 1732 N N . ILE A 1 240 ? 18.581 0.107 175.530 1.00 44.03 230 ILE A N 1
ATOM 1733 C CA . ILE A 1 240 ? 18.719 -0.246 174.119 1.00 42.70 230 ILE A CA 1
ATOM 1734 C C . ILE A 1 240 ? 17.716 0.531 173.262 1.00 44.51 230 ILE A C 1
ATOM 1735 O O . ILE A 1 240 ? 18.034 0.947 172.146 1.00 36.51 230 ILE A O 1
ATOM 1740 N N . THR A 1 241 ? 16.491 0.736 173.755 1.00 37.21 231 THR A N 1
ATOM 1741 C CA . THR A 1 241 ? 15.480 1.499 173.009 1.00 40.83 231 THR A CA 1
ATOM 1742 C C . THR A 1 241 ? 14.969 2.640 173.880 1.00 35.70 231 THR A C 1
ATOM 1743 O O . THR A 1 241 ? 13.951 2.499 174.573 1.00 38.05 231 THR A O 1
ATOM 1747 N N . PRO A 1 242 ? 15.657 3.786 173.891 1.00 37.57 232 PRO A N 1
ATOM 1748 C CA . PRO A 1 242 ? 15.185 4.913 174.708 1.00 37.58 232 PRO A CA 1
ATOM 1749 C C . PRO A 1 242 ? 13.986 5.633 174.116 1.00 41.43 232 PRO A C 1
ATOM 1750 O O . PRO A 1 242 ? 13.324 6.392 174.837 1.00 41.40 232 PRO A O 1
ATOM 1754 N N . GLY A 1 243 ? 13.698 5.444 172.830 1.00 37.56 233 GLY A N 1
ATOM 1755 C CA . GLY A 1 243 ? 12.559 6.096 172.212 1.00 33.86 233 GLY A CA 1
ATOM 1756 C C . GLY A 1 243 ? 12.800 7.587 172.037 1.00 46.49 233 GLY A C 1
ATOM 1757 O O . GLY A 1 243 ? 13.879 8.104 172.292 1.00 41.13 233 GLY A O 1
ATOM 1758 N N . LEU A 1 244 ? 11.754 8.281 171.582 1.00 40.31 234 LEU A N 1
ATOM 1759 C CA . LEU A 1 244 ? 11.861 9.726 171.400 1.00 46.16 234 LEU A CA 1
ATOM 1760 C C . LEU A 1 244 ? 11.750 10.477 172.715 1.00 51.28 234 LEU A C 1
ATOM 1761 O O . LEU A 1 244 ? 12.348 11.544 172.870 1.00 46.57 234 LEU A O 1
ATOM 1766 N N . GLU A 1 245 ? 10.968 9.973 173.658 1.00 38.89 235 GLU A N 1
ATOM 1767 C CA . GLU A 1 245 ? 10.946 10.562 174.986 1.00 49.08 235 GLU A CA 1
ATOM 1768 C C . GLU A 1 245 ? 11.457 9.564 176.013 1.00 58.32 235 GLU A C 1
ATOM 1769 O O . GLU A 1 245 ? 12.437 9.837 176.711 1.00 64.79 235 GLU A O 1
ATOM 1775 N N . SER A 1 246 ? 10.858 8.391 176.059 1.00 43.70 236 SER A N 1
ATOM 1776 C CA . SER A 1 246 ? 11.203 7.297 176.947 1.00 42.31 236 SER A CA 1
ATOM 1777 C C . SER A 1 246 ? 10.239 6.161 176.598 1.00 38.97 236 SER A C 1
ATOM 1778 O O . SER A 1 246 ? 9.102 6.429 176.179 1.00 41.14 236 SER A O 1
ATOM 1781 N N . PRO A 1 247 ? 10.651 4.900 176.694 1.00 38.67 237 PRO A N 1
ATOM 1782 C CA . PRO A 1 247 ? 9.801 3.811 176.179 1.00 38.02 237 PRO A CA 1
ATOM 1783 C C . PRO A 1 247 ? 8.508 3.675 176.964 1.00 43.27 237 PRO A C 1
ATOM 1784 O O . PRO A 1 247 ? 8.451 3.962 178.162 1.00 37.69 237 PRO A O 1
ATOM 1788 N N . THR A 1 248 ? 7.459 3.229 176.273 1.00 37.34 238 THR A N 1
ATOM 1789 C CA . THR A 1 248 ? 6.217 2.863 176.935 1.00 33.20 238 THR A CA 1
ATOM 1790 C C . THR A 1 248 ? 6.383 1.482 177.551 1.00 44.72 238 THR A C 1
ATOM 1791 O O . THR A 1 248 ? 6.918 0.573 176.907 1.00 36.55 238 THR A O 1
ATOM 1795 N N . ILE A 1 249 ? 5.909 1.312 178.790 1.00 38.13 239 ILE A N 1
ATOM 1796 C CA . ILE A 1 249 ? 6.007 0.032 179.495 1.00 35.24 239 ILE A CA 1
ATOM 1797 C C . ILE A 1 249 ? 4.625 -0.357 179.998 1.00 43.03 239 ILE A C 1
ATOM 1798 O O . ILE A 1 249 ? 4.015 0.395 180.767 1.00 47.62 239 ILE A O 1
ATOM 1803 N N . ALA A 1 250 ? 4.137 -1.538 179.587 1.00 36.63 240 ALA A N 1
ATOM 1804 C CA . ALA A 1 250 ? 2.833 -2.038 180.032 1.00 37.14 240 ALA A CA 1
ATOM 1805 C C . ALA A 1 250 ? 2.928 -3.493 180.468 1.00 36.77 240 ALA A C 1
ATOM 1806 O O . ALA A 1 250 ? 3.671 -4.279 179.861 1.00 38.88 240 ALA A O 1
ATOM 1808 N N . PRO A 1 251 ? 2.185 -3.891 181.501 1.00 45.11 241 PRO A N 1
ATOM 1809 C CA . PRO A 1 251 ? 2.250 -5.285 181.951 1.00 44.59 241 PRO A CA 1
ATOM 1810 C C . PRO A 1 251 ? 1.568 -6.225 180.972 1.00 49.58 241 PRO A C 1
ATOM 1811 O O . PRO A 1 251 ? 0.608 -5.858 180.289 1.00 41.36 241 PRO A O 1
ATOM 1815 N N . LEU A 1 252 ? 2.085 -7.451 180.912 1.00 38.90 242 LEU A N 1
ATOM 1816 C CA . LEU A 1 252 ? 1.377 -8.576 180.326 1.00 39.38 242 LEU A CA 1
ATOM 1817 C C . LEU A 1 252 ? 0.549 -9.286 181.401 1.00 42.01 242 LEU A C 1
ATOM 1818 O O . LEU A 1 252 ? 0.681 -9.015 182.596 1.00 42.27 242 LEU A O 1
ATOM 1823 N N . ALA A 1 253 ? -0.314 -10.209 180.967 1.00 43.26 243 ALA A N 1
ATOM 1824 C CA . ALA A 1 253 ? -1.036 -11.047 181.925 1.00 46.34 243 ALA A CA 1
ATOM 1825 C C . ALA A 1 253 ? -0.065 -11.798 182.828 1.00 50.37 243 ALA A C 1
ATOM 1826 O O . ALA A 1 253 ? -0.199 -11.775 184.056 1.00 56.12 243 ALA A O 1
ATOM 1828 N N . ASP A 1 254 ? 0.919 -12.467 182.235 1.00 45.46 244 ASP A N 1
ATOM 1829 C CA . ASP A 1 254 ? 2.010 -13.083 182.985 1.00 49.83 244 ASP A CA 1
ATOM 1830 C C . ASP A 1 254 ? 2.776 -12.019 183.772 1.00 55.81 244 ASP A C 1
ATOM 1831 O O . ASP A 1 254 ? 3.357 -11.105 183.158 1.00 48.41 244 ASP A O 1
ATOM 1836 N N . PRO A 1 255 ? 2.825 -12.100 185.111 1.00 43.40 245 PRO A N 1
ATOM 1837 C CA . PRO A 1 255 ? 3.427 -11.003 185.893 1.00 33.42 245 PRO A CA 1
ATOM 1838 C C . PRO A 1 255 ? 4.936 -10.907 185.798 1.00 43.61 245 PRO A C 1
ATOM 1839 O O . PRO A 1 255 ? 5.496 -9.888 186.227 1.00 51.72 245 PRO A O 1
ATOM 1843 N N . ASP A 1 256 ? 5.623 -11.896 185.250 1.00 42.74 246 ASP A N 1
ATOM 1844 C CA . ASP A 1 256 ? 7.065 -11.768 185.102 1.00 45.31 246 ASP A CA 1
ATOM 1845 C C . ASP A 1 256 ? 7.482 -11.048 183.821 1.00 51.72 246 ASP A C 1
ATOM 1846 O O . ASP A 1 256 ? 8.683 -10.948 183.560 1.00 47.16 246 ASP A O 1
ATOM 1851 N N . TRP A 1 257 ? 6.530 -10.517 183.044 1.00 46.81 247 TRP A N 1
ATOM 1852 C CA . TRP A 1 257 ? 6.783 -10.000 181.700 1.00 45.27 247 TRP A CA 1
ATOM 1853 C C . TRP A 1 257 ? 6.091 -8.656 181.489 1.00 38.20 247 TRP A C 1
ATOM 1854 O O . TRP A 1 257 ? 5.080 -8.349 182.129 1.00 39.46 247 TRP A O 1
ATOM 1865 N N . VAL A 1 258 ? 6.624 -7.869 180.539 1.00 42.39 248 VAL A N 1
ATOM 1866 C CA . VAL A 1 258 ? 6.012 -6.615 180.091 1.00 43.87 248 VAL A CA 1
ATOM 1867 C C . VAL A 1 258 ? 6.110 -6.516 178.570 1.00 39.71 248 VAL A C 1
ATOM 1868 O O . VAL A 1 258 ? 6.809 -7.290 177.910 1.00 35.93 248 VAL A O 1
ATOM 1872 N N . ALA A 1 259 ? 5.394 -5.540 178.016 1.00 37.97 249 ALA A N 1
ATOM 1873 C CA . ALA A 1 259 ? 5.536 -5.144 176.621 1.00 38.38 249 ALA A CA 1
ATOM 1874 C C . ALA A 1 259 ? 6.077 -3.718 176.547 1.00 44.68 249 ALA A C 1
ATOM 1875 O O . ALA A 1 259 ? 5.656 -2.840 177.311 1.00 37.93 249 ALA A O 1
ATOM 1877 N N . ILE A 1 260 ? 6.995 -3.490 175.613 1.00 32.89 250 ILE A N 1
ATOM 1878 C CA . ILE A 1 260 ? 7.715 -2.231 175.482 1.00 32.59 250 ILE A CA 1
ATOM 1879 C C . ILE A 1 260 ? 7.460 -1.683 174.084 1.00 42.75 250 ILE A C 1
ATOM 1880 O O . ILE A 1 260 ? 7.478 -2.435 173.104 1.00 38.67 250 ILE A O 1
ATOM 1885 N N . ARG A 1 261 ? 7.195 -0.380 173.998 1.00 31.45 251 ARG A N 1
ATOM 1886 C CA . ARG A 1 261 ? 6.992 0.311 172.725 1.00 28.80 251 ARG A CA 1
ATOM 1887 C C . ARG A 1 261 ? 7.960 1.483 172.629 1.00 36.14 251 ARG A C 1
ATOM 1888 O O . ARG A 1 261 ? 8.055 2.280 173.572 1.00 36.54 251 ARG A O 1
ATOM 1896 N N . ALA A 1 262 ? 8.654 1.610 171.493 1.00 31.49 252 ALA A N 1
ATOM 1897 C CA . ALA A 1 262 ? 9.610 2.703 171.344 1.00 35.78 252 ALA A CA 1
ATOM 1898 C C . ALA A 1 262 ? 9.888 2.994 169.869 1.00 39.76 252 ALA A C 1
ATOM 1899 O O . ALA A 1 262 ? 10.026 2.075 169.057 1.00 38.47 252 ALA A O 1
ATOM 1901 N N . LEU A 1 263 ? 9.997 4.275 169.532 1.00 32.85 253 LEU A N 1
ATOM 1902 C CA . LEU A 1 263 ? 10.430 4.655 168.186 1.00 33.39 253 LEU A CA 1
ATOM 1903 C C . LEU A 1 263 ? 11.936 4.445 168.036 1.00 35.39 253 LEU A C 1
ATOM 1904 O O . LEU A 1 263 ? 12.707 4.734 168.958 1.00 37.34 253 LEU A O 1
ATOM 1909 N N . VAL A 1 264 ? 12.353 3.897 166.892 1.00 30.97 254 VAL A N 1
ATOM 1910 C CA . VAL A 1 264 ? 13.786 3.774 166.582 1.00 30.91 254 VAL A CA 1
ATOM 1911 C C . VAL A 1 264 ? 14.028 4.155 165.126 1.00 35.26 254 VAL A C 1
ATOM 1912 O O . VAL A 1 264 ? 13.172 3.970 164.256 1.00 42.58 254 VAL A O 1
ATOM 1919 N N . PRO A 1 265 ? 15.205 4.712 164.847 1.00 34.98 255 PRO A N 1
ATOM 1920 C CA . PRO A 1 265 ? 15.520 5.081 163.458 1.00 35.90 255 PRO A CA 1
ATOM 1921 C C . PRO A 1 265 ? 15.608 3.859 162.550 1.00 32.34 255 PRO A C 1
ATOM 1922 O O . PRO A 1 265 ? 16.164 2.819 162.922 1.00 40.05 255 PRO A O 1
ATOM 1926 N N . ARG A 1 266 ? 15.009 3.988 161.359 1.00 36.93 256 ARG A N 1
ATOM 1927 C CA . ARG A 1 266 ? 15.053 2.928 160.350 1.00 38.34 256 ARG A CA 1
ATOM 1928 C C . ARG A 1 266 ? 16.463 2.395 160.151 1.00 49.49 256 ARG A C 1
ATOM 1929 O O . ARG A 1 266 ? 16.681 1.179 160.103 1.00 47.27 256 ARG A O 1
ATOM 1937 N N . ARG A 1 267 ? 17.439 3.294 160.025 1.00 46.17 257 ARG A N 1
ATOM 1938 C CA . ARG A 1 267 ? 18.798 2.855 159.730 1.00 44.00 257 ARG A CA 1
ATOM 1939 C C . ARG A 1 267 ? 19.469 2.158 160.909 1.00 47.69 257 ARG A C 1
ATOM 1940 O O . ARG A 1 267 ? 20.538 1.565 160.725 1.00 55.46 257 ARG A O 1
ATOM 1948 N N . ASP A 1 268 ? 18.864 2.184 162.094 1.00 38.85 258 ASP A N 1
ATOM 1949 C CA . ASP A 1 268 ? 19.410 1.495 163.259 1.00 42.68 258 ASP A CA 1
ATOM 1950 C C . ASP A 1 268 ? 18.745 0.145 163.546 1.00 48.78 258 ASP A C 1
ATOM 1951 O O . ASP A 1 268 ? 19.222 -0.585 164.426 1.00 42.20 258 ASP A O 1
ATOM 1956 N N . VAL A 1 269 ? 17.680 -0.217 162.821 1.00 42.45 259 VAL A N 1
ATOM 1957 C CA . VAL A 1 269 ? 16.712 -1.179 163.348 1.00 37.01 259 VAL A CA 1
ATOM 1958 C C . VAL A 1 269 ? 17.330 -2.567 163.543 1.00 47.69 259 VAL A C 1
ATOM 1959 O O . VAL A 1 269 ? 17.026 -3.256 164.522 1.00 38.90 259 VAL A O 1
ATOM 1963 N N . ASN A 1 270 ? 18.205 -3.008 162.637 1.00 46.36 260 ASN A N 1
ATOM 1964 C CA . ASN A 1 270 ? 18.583 -4.418 162.716 1.00 53.90 260 ASN A CA 1
ATOM 1965 C C . ASN A 1 270 ? 19.614 -4.664 163.808 1.00 53.28 260 ASN A C 1
ATOM 1966 O O . ASN A 1 270 ? 19.542 -5.674 164.521 1.00 56.59 260 ASN A O 1
ATOM 1971 N N . GLY A 1 271 ? 20.567 -3.749 163.966 1.00 46.62 261 GLY A N 1
ATOM 1972 C CA . GLY A 1 271 ? 21.436 -3.814 165.129 1.00 45.46 261 GLY A CA 1
ATOM 1973 C C . GLY A 1 271 ? 20.663 -3.800 166.433 1.00 44.65 261 GLY A C 1
ATOM 1974 O O . GLY A 1 271 ? 20.982 -4.551 167.360 1.00 50.08 261 GLY A O 1
ATOM 1975 N N . ILE A 1 272 ? 19.628 -2.951 166.518 1.00 44.47 262 ILE A N 1
ATOM 1976 C CA . ILE A 1 272 ? 18.827 -2.837 167.742 1.00 39.78 262 ILE A CA 1
ATOM 1977 C C . ILE A 1 272 ? 18.155 -4.167 168.074 1.00 38.93 262 ILE A C 1
ATOM 1978 O O . ILE A 1 272 ? 18.135 -4.607 169.235 1.00 43.26 262 ILE A O 1
ATOM 1983 N N . MET A 1 273 ? 17.591 -4.825 167.058 1.00 42.29 263 MET A N 1
ATOM 1984 C CA . MET A 1 273 ? 16.886 -6.088 167.278 1.00 43.77 263 MET A CA 1
ATOM 1985 C C . MET A 1 273 ? 17.839 -7.196 167.715 1.00 48.16 263 MET A C 1
ATOM 1986 O O . MET A 1 273 ? 17.503 -7.997 168.597 1.00 51.44 263 MET A O 1
ATOM 1991 N N . ASP A 1 274 ? 19.027 -7.263 167.112 1.00 54.21 264 ASP A N 1
ATOM 1992 C CA . ASP A 1 274 ? 20.021 -8.237 167.559 1.00 55.06 264 ASP A CA 1
ATOM 1993 C C . ASP A 1 274 ? 20.349 -8.053 169.033 1.00 48.37 264 ASP A C 1
ATOM 1994 O O . ASP A 1 274 ? 20.437 -9.032 169.781 1.00 56.16 264 ASP A O 1
ATOM 1999 N N . GLU A 1 275 ? 20.519 -6.803 169.473 1.00 49.13 265 GLU A N 1
ATOM 2000 C CA . GLU A 1 275 ? 20.804 -6.556 170.882 1.00 43.81 265 GLU A CA 1
ATOM 2001 C C . GLU A 1 275 ? 19.638 -6.975 171.765 1.00 54.51 265 GLU A C 1
ATOM 2002 O O . GLU A 1 275 ? 19.845 -7.547 172.845 1.00 48.34 265 GLU A O 1
ATOM 2008 N N . LEU A 1 276 ? 18.398 -6.703 171.330 1.00 44.63 266 LEU A N 1
ATOM 2009 C CA . LEU A 1 276 ? 17.247 -7.076 172.148 1.00 44.71 266 LEU A CA 1
ATOM 2010 C C . LEU A 1 276 ? 17.106 -8.591 172.223 1.00 40.63 266 LEU A C 1
ATOM 2011 O O . LEU A 1 276 ? 16.789 -9.144 173.283 1.00 45.90 266 LEU A O 1
ATOM 2016 N N . ALA A 1 277 ? 17.317 -9.279 171.102 1.00 47.42 267 ALA A N 1
ATOM 2017 C CA . ALA A 1 277 ? 17.221 -10.733 171.123 1.00 48.32 267 ALA A CA 1
ATOM 2018 C C . ALA A 1 277 ? 18.203 -11.326 172.123 1.00 50.96 267 ALA A C 1
ATOM 2019 O O . ALA A 1 277 ? 17.865 -12.267 172.848 1.00 46.57 267 ALA A O 1
ATOM 2021 N N . ALA A 1 278 ? 19.405 -10.753 172.216 1.00 55.40 268 ALA A N 1
ATOM 2022 C CA . ALA A 1 278 ? 20.442 -11.323 173.066 1.00 60.73 268 ALA A CA 1
ATOM 2023 C C . ALA A 1 278 ? 20.206 -11.099 174.554 1.00 58.98 268 ALA A C 1
ATOM 2024 O O . ALA A 1 278 ? 20.913 -11.702 175.364 1.00 59.75 268 ALA A O 1
ATOM 2026 N N . ILE A 1 279 ? 19.236 -10.273 174.949 1.00 52.78 269 ILE A N 1
ATOM 2027 C CA . ILE A 1 279 ? 18.924 -10.100 176.362 1.00 39.71 269 ILE A CA 1
ATOM 2028 C C . ILE A 1 279 ? 17.599 -10.750 176.739 1.00 56.26 269 ILE A C 1
ATOM 2029 O O . ILE A 1 279 ? 17.110 -10.545 177.855 1.00 55.90 269 ILE A O 1
ATOM 2034 N N . GLY A 1 280 ? 17.001 -11.525 175.839 1.00 46.06 270 GLY A N 1
ATOM 2035 C CA . GLY A 1 280 ? 15.785 -12.251 176.143 1.00 48.38 270 GLY A CA 1
ATOM 2036 C C . GLY A 1 280 ? 14.477 -11.705 175.574 1.00 56.04 270 GLY A C 1
ATOM 2037 O O . GLY A 1 280 ? 13.410 -12.182 175.982 1.00 48.57 270 GLY A O 1
ATOM 2038 N N . ALA A 1 281 ? 14.513 -10.744 174.646 1.00 49.16 271 ALA A N 1
ATOM 2039 C CA . ALA A 1 281 ? 13.281 -10.180 174.086 1.00 48.01 271 ALA A CA 1
ATOM 2040 C C . ALA A 1 281 ? 12.661 -11.136 173.075 1.00 51.48 271 ALA A C 1
ATOM 2041 O O . ALA A 1 281 ? 13.377 -11.784 172.308 1.00 42.74 271 ALA A O 1
ATOM 2043 N N . LYS A 1 282 ? 11.323 -11.192 173.041 1.00 38.71 272 LYS A N 1
ATOM 2044 C CA . LYS A 1 282 ? 10.614 -12.097 172.138 1.00 40.81 272 LYS A CA 1
ATOM 2045 C C . LYS A 1 282 ? 9.546 -11.345 171.347 1.00 37.30 272 LYS A C 1
ATOM 2046 O O . LYS A 1 282 ? 9.069 -10.287 171.762 1.00 41.75 272 LYS A O 1
ATOM 2052 N N . ALA A 1 283 ? 9.176 -11.912 170.199 1.00 38.29 273 ALA A N 1
ATOM 2053 C CA . ALA A 1 283 ? 8.150 -11.356 169.310 1.00 38.31 273 ALA A CA 1
ATOM 2054 C C . ALA A 1 283 ? 8.428 -9.885 169.000 1.00 38.06 273 ALA A C 1
ATOM 2055 O O . ALA A 1 283 ? 7.624 -8.998 169.290 1.00 38.46 273 ALA A O 1
ATOM 2057 N N . ILE A 1 284 ? 9.602 -9.637 168.422 1.00 35.47 274 ILE A N 1
ATOM 2058 C CA . ILE A 1 284 ? 10.038 -8.273 168.140 1.00 40.06 274 ILE A CA 1
ATOM 2059 C C . ILE A 1 284 ? 9.369 -7.806 166.846 1.00 41.17 274 ILE A C 1
ATOM 2060 O O . ILE A 1 284 ? 9.652 -8.323 165.762 1.00 34.93 274 ILE A O 1
ATOM 2065 N N . LEU A 1 285 ? 8.452 -6.850 166.969 1.00 33.16 275 LEU A N 1
ATOM 2066 C CA . LEU A 1 285 ? 7.626 -6.364 165.864 1.00 38.66 275 LEU A CA 1
ATOM 2067 C C . LEU A 1 285 ? 8.130 -5.003 165.404 1.00 39.96 275 LEU A C 1
ATOM 2068 O O . LEU A 1 285 ? 8.517 -4.169 166.228 1.00 40.51 275 LEU A O 1
ATOM 2073 N N . ALA A 1 286 ? 8.083 -4.758 164.098 1.00 35.51 276 ALA A N 1
ATOM 2074 C CA . ALA A 1 286 ? 8.546 -3.492 163.541 1.00 35.98 276 ALA A CA 1
ATOM 2075 C C . ALA A 1 286 ? 7.540 -2.995 162.512 1.00 53.85 276 ALA A C 1
ATOM 2076 O O . ALA A 1 286 ? 7.171 -3.744 161.598 1.00 44.64 276 ALA A O 1
ATOM 2078 N N . SER A 1 287 ? 7.106 -1.733 162.661 1.00 38.59 277 SER A N 1
ATOM 2079 C CA . SER A 1 287 ? 6.006 -1.165 161.888 1.00 41.93 277 SER A CA 1
ATOM 2080 C C . SER A 1 287 ? 6.389 0.188 161.303 1.00 56.74 277 SER A C 1
ATOM 2081 O O . SER A 1 287 ? 7.069 0.987 161.951 1.00 37.93 277 SER A O 1
ATOM 2084 N N . ASP A 1 288 ? 5.890 0.446 160.095 1.00 54.21 278 ASP A N 1
ATOM 2085 C CA . ASP A 1 288 ? 6.094 1.709 159.389 1.00 52.40 278 ASP A CA 1
ATOM 2086 C C . ASP A 1 288 ? 5.489 2.900 160.130 1.00 36.82 278 ASP A C 1
ATOM 2087 O O . ASP A 1 288 ? 4.354 2.847 160.613 1.00 43.17 278 ASP A O 1
ATOM 2092 N N . ILE A 1 289 ? 6.227 4.011 160.174 1.00 44.25 279 ILE A N 1
ATOM 2093 C CA . ILE A 1 289 ? 5.678 5.288 160.630 1.00 39.31 279 ILE A CA 1
ATOM 2094 C C . ILE A 1 289 ? 5.511 6.191 159.414 1.00 50.07 279 ILE A C 1
ATOM 2095 O O . ILE A 1 289 ? 6.460 6.386 158.640 1.00 44.42 279 ILE A O 1
ATOM 2100 N N . ARG A 1 290 ? 4.306 6.739 159.236 1.00 37.20 280 ARG A N 1
ATOM 2101 C CA . ARG A 1 290 ? 4.060 7.640 158.118 1.00 42.54 280 ARG A CA 1
ATOM 2102 C C . ARG A 1 290 ? 3.835 9.092 158.534 1.00 45.72 280 ARG A C 1
ATOM 2103 O O . ARG A 1 290 ? 3.812 9.966 157.659 1.00 50.69 280 ARG A O 1
ATOM 2111 N N . PHE A 1 291 ? 3.660 9.375 159.828 1.00 42.14 281 PHE A N 1
ATOM 2112 C CA . PHE A 1 291 ? 3.459 10.742 160.298 1.00 36.87 281 PHE A CA 1
ATOM 2113 C C . PHE A 1 291 ? 3.778 10.844 161.787 1.00 41.78 281 PHE A C 1
ATOM 2114 O O . PHE A 1 291 ? 3.234 10.075 162.590 1.00 38.66 281 PHE A O 1
ATOM 2122 N N . CYS A 1 292 ? 4.593 11.836 162.160 1.00 32.21 282 CYS A N 1
ATOM 2123 C CA . CYS A 1 292 ? 4.901 12.092 163.566 1.00 33.49 282 CYS A CA 1
ATOM 2124 C C . CYS A 1 292 ? 5.209 13.572 163.755 1.00 46.66 282 CYS A C 1
ATOM 2125 O O . CYS A 1 292 ? 6.196 14.074 163.197 1.00 33.65 282 CYS A O 1
ATOM 2128 N N . ARG A 1 293 ? 4.371 14.261 164.536 1.00 40.96 283 ARG A N 1
ATOM 2129 C CA . ARG A 1 293 ? 4.633 15.638 164.970 1.00 45.47 283 ARG A CA 1
ATOM 2130 C C . ARG A 1 293 ? 5.436 15.597 166.264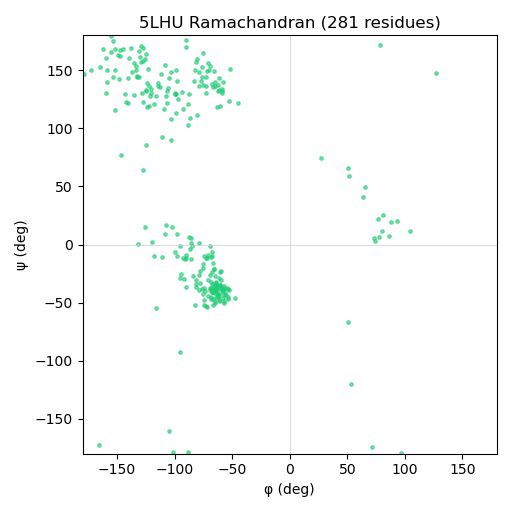 1.00 42.62 283 ARG A C 1
ATOM 2131 O O . ARG A 1 293 ? 4.884 15.364 167.342 1.00 38.39 283 ARG A O 1
ATOM 2139 N N . PHE A 1 294 ? 6.734 15.849 166.168 1.00 44.11 284 PHE A N 1
ATOM 2140 C CA . PHE A 1 294 ? 7.595 15.809 167.350 1.00 41.26 284 PHE A CA 1
ATOM 2141 C C . PHE A 1 294 ? 7.176 16.862 168.379 1.00 58.80 284 PHE A C 1
ATOM 2142 O O . PHE A 1 294 ? 7.134 18.056 168.072 1.00 54.96 284 PHE A O 1
#

Sequence (284 aa):
MLRVAVPNKGALSEPATTEILAEAGYRRRTDSKDLTVIDPVNNVEFFFLRPKDIAIYVGSGELDFGITGRDLVCDSGAQVRERLALGFGSSSFRYAAPAGRNWTTADLAGMRIATAYPNLVRKDLATKGIEATVIRLDGAVEISVQLGVADAIADVVGSGRTLSQHDLVAFGEPLCDSEAVLIERAGTDGQDQTEARDQLVARVQGVVFGQQYLMLDYDCPRSALKKATAITPGLESPTIAPLADPDWVAIRALVPRRDVNGIMDELAAIGAKAILASDIRFCRF

InterPro domains:
  IPR001348 ATP phosphoribosyltransferase HisG [PTHR21403] (2-282)
  IPR011322 Nitrogen regulatory PII-like, alpha/beta [SSF54913] (212-283)
  IPR013115 Histidine biosynthesis HisG, C-terminal [PF08029] (210-280)
  IPR013115 Histidine biosynthesis HisG, C-terminal [TIGR03455] (191-283)
  IPR013820 ATP phosphoribosyltransferase, catalytic domain [PF01634] (49-204)
  IPR013820 ATP phosphoribosyltransferase, catalytic domain [TIGR00070] (2-182)
  IPR015867 Nitrogen regulatory protein PII/ATP phosphoribosyltransferase, C-terminal [G3DSA:3.30.70.120] (212-278)
  IPR018198 ATP phosphoribosyltransferase, conserved site [PS01316] (141-162)
  IPR020621 ATP phosphoribosyltransferase HisG, long form [MF_00079] (1-284)

CATH classification: 3.40.190.10 (+2 more: 3.40.190.10, 3.30.70.120)

Foldseek 3Di:
DAEEEAALDDPRHVVRQVLVVLLPFDGDPDSPDAKDAGVVLRYIYGHDHQLCRLVCQQVHRHFKYKHWQLSNLLPPGDWAFQDQQPDDKFWKFKKAAPDDPDAPQVQAAWEEEECRQNQVVVVCVVVVGDYHYHHDNDDCLCVCVVPNGGIYIGTDHPCPSQVVSRMDTYDDIGGITTMTMIGYDDDPDPVVVVSSVSSSLSSVQQSVQQQKKKKKWKAFPVCVVVLQVLAQAPPGWDWADDPPRRIIMIIHIDGPVCPPVSVVVRVVSPIPPIDIGGTRGDRD

Organism: Mycobacterium tuberculosis (strain ATCC 25618 / H37Rv) (NCBI:txid83332)